Protein AF-A0A482RDW0-F1 (afdb_monomer_lite)

Radius of gyration: 33.36 Å; chains: 1; bounding box: 99×39×105 Å

Secondary structure (DSSP, 8-state):
--------------PPPPPPPPPPPPP--------------------TTGGGGTTSPPP-PPTTEEEEEETTEEEEEEHHHHHHT--GGGTTS-HHHHHHHEEEEETTS-------------------------S-PPPPPEEPPPTTSTTTTTEEEEE-SS-------SSPPPPP--SPPSS--HHHHHHHHHHHHHHHHHH--

Sequence (205 aa):
MDDLGGAGWEGGVEEPPPPPPPPPAPAQEDARIAEGAHAGDDLEDIGADERARAGQQRPAAPRGARLYTVNGQRVAVTMHQSYQHRGDELRHLSLYMYIRLITCVPANAEPETA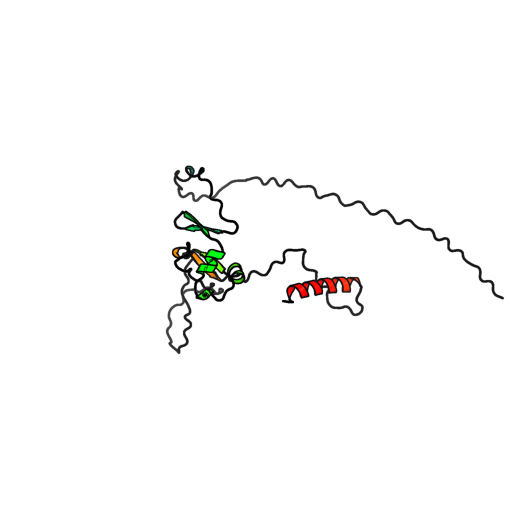DAAEGGGEEGTGAGAAAGAGAGRPRSRRYEFDEPHPLCETHVQRLRSKFPTLIMAGPRPPAYPGPRPARPTASWYRRAEAFAAFILVLFKP

Structure (mmCIF, N/CA/C/O backbone):
data_AF-A0A482RDW0-F1
#
_entry.id   AF-A0A482RDW0-F1
#
loop_
_atom_site.group_PDB
_atom_site.id
_atom_site.type_symbol
_atom_site.label_atom_id
_atom_site.label_alt_id
_atom_site.label_comp_id
_atom_site.label_asym_id
_atom_site.label_entity_id
_atom_site.label_seq_id
_atom_site.pdbx_PDB_ins_code
_atom_site.Cartn_x
_atom_site.Cartn_y
_atom_site.Cartn_z
_atom_site.occupancy
_atom_site.B_iso_or_equiv
_atom_site.auth_seq_id
_atom_site.auth_comp_id
_atom_site.auth_asym_id
_atom_site.auth_atom_id
_atom_site.pdbx_PDB_model_num
ATOM 1 N N . MET A 1 1 ? 58.595 0.477 -68.980 1.00 46.44 1 MET A N 1
ATOM 2 C CA . MET A 1 1 ? 59.456 -0.409 -68.162 1.00 46.44 1 MET A CA 1
ATOM 3 C C . MET A 1 1 ? 59.737 0.442 -66.948 1.00 46.44 1 MET A C 1
ATOM 5 O O . MET A 1 1 ? 60.690 1.203 -66.950 1.00 46.44 1 MET A O 1
ATOM 9 N N . ASP A 1 2 ? 58.759 0.478 -66.047 1.00 50.56 2 ASP A N 1
ATOM 10 C CA . ASP A 1 2 ? 58.612 1.553 -65.071 1.00 50.56 2 ASP A CA 1
ATOM 11 C C . ASP A 1 2 ? 58.760 0.967 -63.676 1.00 50.56 2 ASP A C 1
ATOM 13 O O . ASP A 1 2 ? 58.067 0.025 -63.287 1.00 50.56 2 ASP A O 1
ATOM 17 N N . ASP A 1 3 ? 59.766 1.511 -63.009 1.00 58.41 3 ASP A N 1
ATOM 18 C CA . ASP A 1 3 ? 60.329 1.147 -61.724 1.00 58.41 3 ASP A CA 1
ATOM 19 C C . ASP A 1 3 ? 59.357 1.560 -60.604 1.00 58.41 3 ASP A C 1
ATOM 21 O O . ASP A 1 3 ? 59.090 2.746 -60.401 1.00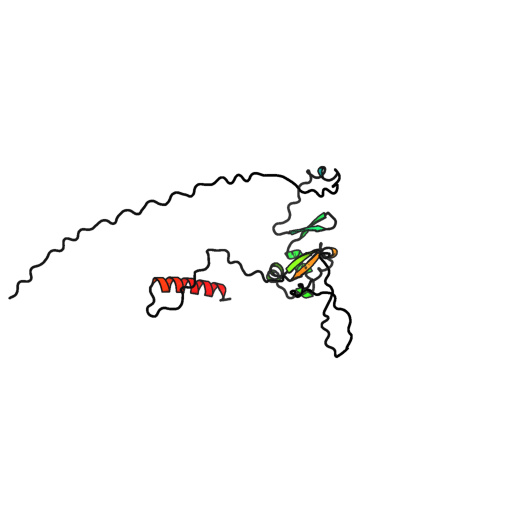 58.41 3 ASP A O 1
ATOM 25 N N . LEU A 1 4 ? 58.774 0.583 -59.903 1.00 55.97 4 LEU A N 1
ATOM 26 C CA . LEU A 1 4 ? 57.929 0.819 -58.730 1.00 55.97 4 LEU A CA 1
ATOM 27 C C . LEU A 1 4 ? 58.757 0.573 -57.468 1.00 55.97 4 LEU A C 1
ATOM 29 O O . LEU A 1 4 ? 58.807 -0.536 -56.936 1.00 55.97 4 LEU A O 1
ATOM 33 N N . GLY A 1 5 ? 59.396 1.644 -56.997 1.00 52.09 5 GLY A N 1
ATOM 34 C CA . GLY A 1 5 ? 60.101 1.692 -55.722 1.00 52.09 5 GLY A CA 1
ATOM 35 C C . GLY A 1 5 ? 59.167 1.403 -54.545 1.00 52.09 5 GLY A C 1
ATOM 36 O O . GLY A 1 5 ? 58.193 2.118 -54.305 1.00 52.09 5 GLY A O 1
ATOM 37 N N . GLY A 1 6 ? 59.479 0.340 -53.804 1.00 52.78 6 GLY A N 1
ATOM 38 C CA . GLY A 1 6 ? 58.802 -0.033 -52.569 1.00 52.78 6 GLY A CA 1
ATOM 39 C C . GLY A 1 6 ? 59.198 0.884 -51.414 1.00 52.78 6 GLY A C 1
ATOM 40 O O . GLY A 1 6 ? 60.356 0.915 -51.005 1.00 52.78 6 GLY A O 1
ATOM 41 N N . ALA A 1 7 ? 58.222 1.603 -50.861 1.00 58.25 7 ALA A N 1
ATOM 42 C CA . ALA A 1 7 ? 58.359 2.291 -49.585 1.00 58.25 7 ALA A CA 1
ATOM 43 C C . ALA A 1 7 ? 58.019 1.312 -48.450 1.00 58.25 7 ALA A C 1
ATOM 45 O O . ALA A 1 7 ? 56.864 0.915 -48.281 1.00 58.25 7 ALA A O 1
ATOM 46 N N . GLY A 1 8 ? 59.042 0.908 -47.696 1.00 54.22 8 GLY A N 1
ATOM 47 C CA . GLY A 1 8 ? 58.894 0.131 -46.470 1.00 54.22 8 GLY A CA 1
ATOM 48 C C . GLY A 1 8 ? 58.151 0.938 -45.407 1.00 54.22 8 GLY A C 1
ATOM 49 O O . GLY A 1 8 ? 58.589 2.015 -45.014 1.00 54.22 8 GLY A O 1
ATOM 50 N N . TRP A 1 9 ? 57.012 0.415 -44.961 1.00 63.00 9 TRP A N 1
ATOM 51 C CA . TRP A 1 9 ? 56.291 0.898 -43.789 1.00 63.00 9 TRP A CA 1
ATOM 52 C C . TRP A 1 9 ? 56.852 0.194 -42.549 1.00 63.00 9 TRP A C 1
ATOM 54 O O . TRP A 1 9 ? 56.557 -0.977 -42.312 1.00 63.00 9 TRP A O 1
ATOM 64 N N . GLU A 1 10 ? 57.664 0.895 -41.758 1.00 57.69 10 GLU A N 1
ATOM 65 C CA . GLU A 1 10 ? 58.041 0.450 -40.415 1.00 57.69 10 GLU A CA 1
ATOM 66 C C . GLU A 1 10 ? 56.894 0.773 -39.449 1.00 57.69 10 GLU A C 1
ATOM 68 O O . GLU A 1 10 ? 56.671 1.918 -39.057 1.00 57.69 10 GLU A O 1
ATOM 73 N N . GLY A 1 11 ? 56.108 -0.251 -39.113 1.00 53.09 11 GLY A N 1
ATOM 74 C CA . GLY A 1 11 ? 55.030 -0.164 -38.135 1.00 53.09 11 GLY A CA 1
ATOM 75 C C . GLY A 1 11 ? 55.581 -0.062 -36.716 1.00 53.09 11 GLY A C 1
ATOM 76 O O . GLY A 1 11 ? 55.823 -1.079 -36.069 1.00 53.09 11 GLY A O 1
ATOM 77 N N . GLY A 1 12 ? 55.752 1.166 -36.226 1.00 61.16 12 GLY A N 1
ATOM 78 C CA . GLY A 1 12 ? 55.921 1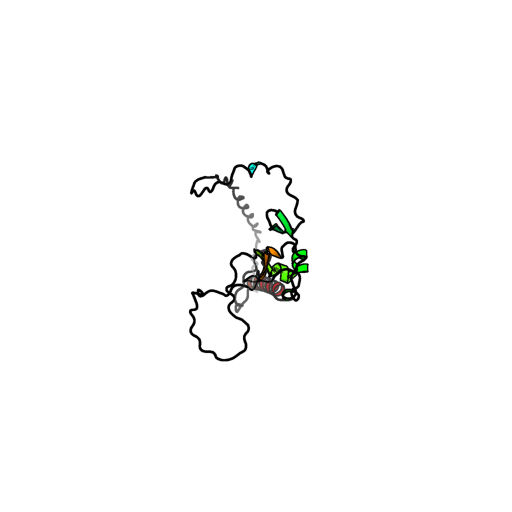.437 -34.802 1.00 61.16 12 GLY A CA 1
ATOM 79 C C . GLY A 1 12 ? 54.635 1.085 -34.056 1.00 61.16 12 GLY A C 1
ATOM 80 O O . GLY A 1 12 ? 53.610 1.741 -34.227 1.00 61.16 12 GLY A O 1
ATOM 81 N N . VAL A 1 13 ? 54.675 0.021 -33.255 1.00 62.78 13 VAL A N 1
ATOM 82 C CA . VAL A 1 13 ? 53.591 -0.342 -32.337 1.00 62.78 13 VAL A CA 1
ATOM 83 C C . VAL A 1 13 ? 53.670 0.619 -31.154 1.00 62.78 13 VAL A C 1
ATOM 85 O O . VAL A 1 13 ? 54.419 0.394 -30.208 1.00 62.78 13 VAL A O 1
ATOM 88 N N . GLU A 1 14 ? 52.957 1.737 -31.252 1.00 67.00 14 GLU A N 1
ATOM 89 C CA . GLU A 1 14 ? 52.828 2.701 -30.161 1.00 67.00 14 GLU A CA 1
ATOM 90 C C . GLU A 1 14 ? 51.953 2.072 -29.066 1.00 67.00 14 GLU A C 1
ATOM 92 O O . GLU A 1 14 ? 50.757 1.828 -29.254 1.00 67.00 14 GLU A O 1
ATOM 97 N N . GLU A 1 15 ? 52.583 1.705 -27.950 1.00 77.44 15 GLU A N 1
ATOM 98 C CA . GLU A 1 15 ? 51.917 1.086 -26.807 1.00 77.44 15 GLU A CA 1
ATOM 99 C C . GLU A 1 15 ? 50.915 2.085 -26.197 1.00 77.44 15 GLU A C 1
ATOM 101 O O . GLU A 1 15 ? 51.282 3.232 -25.918 1.00 77.44 15 GLU A O 1
ATOM 106 N N . PRO A 1 16 ? 49.637 1.702 -26.016 1.00 79.19 16 PRO A N 1
ATOM 107 C CA . PRO A 1 16 ? 48.616 2.627 -25.549 1.00 79.19 16 PRO A CA 1
ATOM 108 C C . PRO A 1 16 ? 48.915 3.098 -24.117 1.00 79.19 16 PRO A C 1
ATOM 110 O O . PRO A 1 16 ? 49.341 2.298 -23.280 1.00 79.19 16 PRO A O 1
ATOM 113 N N . PRO A 1 17 ? 48.657 4.381 -23.800 1.00 83.50 17 PRO A N 1
ATOM 114 C CA . PRO A 1 17 ? 48.951 4.928 -22.485 1.00 83.50 17 PRO A CA 1
ATOM 115 C C . PRO A 1 17 ? 48.143 4.207 -21.393 1.00 83.50 17 PRO A C 1
ATOM 117 O O . PRO A 1 17 ? 46.987 3.829 -21.622 1.00 83.50 17 PRO A O 1
ATOM 120 N N . PRO A 1 18 ? 48.720 4.035 -20.189 1.00 86.62 18 PRO A N 1
ATOM 121 C CA . PRO A 1 18 ? 48.038 3.377 -19.086 1.00 86.62 18 PRO A CA 1
ATOM 122 C C . PRO A 1 18 ? 46.771 4.151 -18.682 1.00 86.62 18 PRO A C 1
ATOM 124 O O . PRO A 1 18 ? 46.737 5.384 -18.771 1.00 86.62 18 PRO A O 1
ATOM 127 N N . PRO A 1 19 ? 45.718 3.450 -18.226 1.00 85.81 19 PRO A N 1
ATOM 128 C CA . PRO A 1 19 ? 44.481 4.094 -17.812 1.00 85.81 19 PRO A CA 1
ATOM 129 C C . PRO A 1 19 ? 44.716 5.016 -16.602 1.00 85.81 19 PRO A C 1
ATOM 131 O O . PRO A 1 19 ? 45.549 4.711 -15.744 1.00 85.81 19 PRO A O 1
ATOM 134 N N . PRO A 1 20 ? 43.971 6.132 -16.499 1.00 87.00 20 PRO A N 1
ATOM 135 C CA . PRO A 1 20 ? 44.078 7.033 -15.361 1.00 87.00 20 PRO A CA 1
ATOM 136 C C . PRO A 1 20 ? 43.660 6.328 -14.058 1.00 87.00 20 PRO A C 1
ATOM 138 O O . PRO A 1 20 ? 42.782 5.458 -14.082 1.00 87.00 20 PRO A O 1
ATOM 141 N N . PRO A 1 21 ? 44.256 6.703 -12.912 1.00 88.19 21 PRO A N 1
ATOM 142 C CA . PRO A 1 21 ? 43.896 6.129 -11.623 1.00 88.19 21 PRO A CA 1
ATOM 143 C C . PRO A 1 21 ? 42.431 6.437 -11.269 1.00 88.19 21 PRO A C 1
ATOM 145 O O . PRO A 1 21 ? 41.904 7.485 -11.660 1.00 88.19 21 PRO A O 1
ATOM 148 N N . PRO A 1 22 ? 41.757 5.543 -10.523 1.00 84.81 22 PRO A N 1
ATOM 149 C CA . PRO A 1 22 ? 40.388 5.773 -10.085 1.00 84.81 22 PRO A CA 1
ATOM 150 C C . PRO A 1 22 ? 40.305 7.010 -9.173 1.00 84.81 22 PRO A C 1
ATOM 152 O O . PRO A 1 22 ? 41.244 7.286 -8.420 1.00 84.81 22 PRO A O 1
ATOM 155 N N . PRO A 1 23 ? 39.187 7.757 -9.214 1.00 84.75 23 PRO A N 1
ATOM 156 C CA . PRO A 1 23 ? 38.989 8.906 -8.343 1.00 84.75 23 PRO A CA 1
ATOM 157 C C . PRO A 1 23 ? 38.977 8.479 -6.863 1.00 84.75 23 PRO A C 1
ATOM 159 O O . PRO A 1 23 ? 38.525 7.372 -6.549 1.00 84.75 23 PRO A O 1
ATOM 162 N N . PRO A 1 24 ? 39.449 9.343 -5.946 1.00 83.19 24 PRO A N 1
ATOM 163 C CA . PRO A 1 24 ? 39.437 9.055 -4.518 1.00 83.19 24 PRO A CA 1
ATOM 164 C C . PRO A 1 24 ? 38.003 8.833 -4.025 1.00 83.19 24 PRO A C 1
ATOM 166 O O . PRO A 1 24 ? 37.070 9.521 -4.448 1.00 83.19 24 PRO A O 1
ATOM 169 N N . ALA A 1 25 ? 37.833 7.859 -3.128 1.00 71.25 25 ALA A N 1
ATOM 170 C CA . ALA A 1 25 ? 36.552 7.586 -2.492 1.00 71.25 25 ALA A CA 1
ATOM 171 C C . ALA A 1 25 ? 36.035 8.849 -1.771 1.00 71.25 25 ALA A C 1
ATOM 173 O O . ALA A 1 25 ? 36.837 9.563 -1.162 1.00 71.25 25 ALA A O 1
ATOM 174 N N . PRO A 1 26 ? 34.722 9.142 -1.827 1.00 65.00 26 PRO A N 1
ATOM 175 C CA . PRO A 1 26 ? 34.162 10.287 -1.124 1.00 65.00 26 PRO A CA 1
ATOM 176 C C . PRO A 1 26 ? 34.427 10.145 0.377 1.00 65.00 26 PRO A C 1
ATOM 178 O O . PRO A 1 26 ? 34.165 9.092 0.965 1.00 65.00 26 PRO A O 1
ATOM 181 N N . ALA A 1 27 ? 34.975 11.204 0.976 1.00 61.78 27 ALA A N 1
ATOM 182 C CA . ALA A 1 27 ? 35.191 11.290 2.411 1.00 61.78 27 ALA A CA 1
ATOM 183 C C . ALA A 1 27 ? 33.861 11.045 3.135 1.00 61.78 27 ALA A C 1
ATOM 185 O O . ALA A 1 27 ? 32.845 11.660 2.810 1.00 61.78 27 ALA A O 1
ATOM 186 N N . GLN A 1 28 ? 33.865 10.116 4.090 1.00 48.50 28 GLN A N 1
ATOM 187 C CA . GLN A 1 28 ? 32.725 9.903 4.971 1.00 48.50 28 GLN A CA 1
ATOM 188 C C . GLN A 1 28 ? 32.604 11.122 5.889 1.00 48.50 28 GLN A C 1
ATOM 190 O O . GLN A 1 28 ? 33.377 11.276 6.831 1.00 48.50 28 GLN A O 1
ATOM 195 N N . GLU A 1 29 ? 31.664 12.015 5.583 1.00 45.00 29 GLU A N 1
ATOM 196 C CA . GLU A 1 29 ? 31.212 13.031 6.528 1.00 45.00 29 GLU A CA 1
ATOM 197 C C . GLU A 1 29 ? 30.411 12.342 7.636 1.00 45.00 29 GLU A C 1
ATOM 199 O O . GLU A 1 29 ? 29.290 11.870 7.431 1.00 45.00 29 GLU A O 1
ATOM 204 N N . ASP A 1 30 ? 31.017 12.284 8.822 1.00 51.28 30 ASP A N 1
ATOM 205 C CA . ASP A 1 30 ? 30.350 11.992 10.086 1.00 51.28 30 ASP A CA 1
ATOM 206 C C . ASP A 1 30 ? 29.265 13.049 10.342 1.00 51.28 30 ASP A C 1
ATOM 208 O O . ASP A 1 30 ? 29.514 14.128 10.888 1.00 51.28 30 ASP A O 1
ATOM 212 N N . ALA A 1 31 ? 28.030 12.732 9.959 1.00 43.91 31 ALA A N 1
ATOM 213 C CA . ALA A 1 31 ? 26.853 13.506 10.321 1.00 43.91 31 ALA A CA 1
ATOM 214 C C . ALA A 1 31 ? 26.550 13.330 11.820 1.00 43.91 31 ALA A C 1
ATOM 216 O O . ALA A 1 31 ? 25.703 12.534 12.226 1.00 43.91 31 ALA A O 1
ATOM 217 N N . ARG A 1 32 ? 27.238 14.108 12.661 1.00 48.41 32 ARG A N 1
ATOM 218 C CA . ARG A 1 32 ? 26.788 14.412 14.024 1.00 48.41 32 ARG A CA 1
ATOM 219 C C . ARG A 1 32 ? 25.642 15.415 13.933 1.00 48.41 32 ARG A C 1
ATOM 221 O O . ARG A 1 32 ? 25.875 16.615 13.816 1.00 48.41 32 ARG A O 1
ATOM 228 N N . ILE A 1 33 ? 24.404 14.931 13.988 1.00 42.81 33 ILE A N 1
ATOM 229 C CA . ILE A 1 33 ? 23.248 15.802 14.213 1.00 42.81 33 ILE A CA 1
ATOM 230 C C . ILE A 1 33 ? 23.186 16.097 15.711 1.00 42.81 33 ILE A C 1
ATOM 232 O O . ILE A 1 33 ? 22.939 15.213 16.528 1.00 42.81 33 ILE A O 1
ATOM 236 N N . ALA A 1 34 ? 23.475 17.351 16.043 1.00 39.62 34 ALA A N 1
ATOM 237 C CA . ALA A 1 34 ? 23.259 17.937 17.350 1.00 39.62 34 ALA A CA 1
ATOM 238 C C . ALA A 1 34 ? 21.751 18.054 17.624 1.00 39.62 34 ALA A C 1
ATOM 240 O O . ALA A 1 34 ? 21.021 18.676 16.851 1.00 39.62 34 ALA A O 1
ATOM 241 N N . GLU A 1 35 ? 21.298 17.478 18.735 1.00 41.66 35 GLU A N 1
ATOM 242 C CA . GLU A 1 35 ? 20.010 17.811 19.335 1.00 41.66 35 GLU A CA 1
ATOM 243 C C . GLU A 1 35 ? 20.109 19.209 19.962 1.00 41.66 35 GLU A C 1
ATOM 245 O O . GLU A 1 35 ? 20.854 19.432 20.916 1.00 41.66 35 GLU A O 1
ATOM 250 N N . GLY A 1 36 ? 19.377 20.161 19.382 1.00 35.88 36 GLY A N 1
ATOM 251 C CA . GLY A 1 36 ? 19.164 21.503 19.911 1.00 35.88 36 GLY A CA 1
ATOM 252 C C . GLY A 1 36 ? 17.689 21.697 20.248 1.00 35.88 36 GLY A C 1
ATOM 253 O O . GLY A 1 36 ? 16.826 21.560 19.386 1.00 35.88 36 GLY A O 1
ATOM 254 N N . ALA A 1 37 ? 17.439 21.973 21.525 1.00 40.75 37 ALA A N 1
ATOM 255 C CA . ALA A 1 37 ? 16.146 22.179 22.162 1.00 40.75 37 ALA A CA 1
ATOM 256 C C . ALA A 1 37 ? 15.557 23.593 21.957 1.00 40.75 37 ALA A C 1
ATOM 258 O O . ALA A 1 37 ? 16.229 24.488 21.448 1.00 40.75 37 ALA A O 1
ATOM 259 N N . HIS A 1 38 ? 14.344 23.757 22.514 1.00 41.75 38 HIS A N 1
ATOM 260 C CA . HIS A 1 38 ? 13.523 24.963 22.745 1.00 41.75 38 HIS A CA 1
ATOM 261 C C . HIS A 1 38 ? 12.610 25.431 21.600 1.00 41.75 38 HIS A C 1
ATOM 263 O O . HIS A 1 38 ? 13.008 25.436 20.446 1.00 41.75 38 HIS A O 1
ATOM 269 N N . ALA A 1 39 ? 11.394 25.932 21.838 1.00 40.25 39 ALA A N 1
ATOM 270 C CA . ALA A 1 39 ? 10.472 25.967 22.985 1.00 40.25 39 ALA A CA 1
ATOM 271 C C . ALA A 1 39 ? 9.157 26.604 22.477 1.00 40.25 39 ALA A C 1
ATOM 273 O O . ALA A 1 39 ? 9.192 27.401 21.541 1.00 40.25 39 ALA A O 1
ATOM 274 N N . GLY A 1 40 ? 8.031 26.267 23.100 1.00 36.62 40 GLY A N 1
ATOM 275 C CA . GLY A 1 40 ? 6.676 26.721 22.763 1.00 36.62 40 GLY A CA 1
ATOM 276 C C . GLY A 1 40 ? 5.721 25.568 23.062 1.00 36.62 40 GLY A C 1
ATOM 277 O O . GLY A 1 40 ? 5.416 24.791 22.167 1.00 36.62 40 GLY A O 1
ATOM 278 N N . ASP A 1 41 ? 5.585 25.157 24.321 1.00 44.88 41 ASP A N 1
ATOM 279 C CA . ASP A 1 41 ? 4.784 25.824 25.363 1.00 44.88 41 ASP A CA 1
ATOM 280 C C . ASP A 1 41 ? 3.291 25.761 25.011 1.00 44.88 41 ASP A C 1
ATOM 282 O O . ASP A 1 41 ? 2.759 26.657 24.375 1.00 44.88 41 ASP A O 1
ATOM 286 N N . ASP A 1 42 ? 2.701 24.608 25.343 1.00 44.00 42 ASP A N 1
ATOM 287 C CA . ASP A 1 42 ? 1.293 24.395 25.706 1.00 44.00 42 ASP A CA 1
ATOM 288 C C . ASP A 1 42 ? 1.247 23.040 26.435 1.00 44.00 42 ASP A C 1
ATOM 290 O O . ASP A 1 42 ? 0.916 21.979 25.899 1.00 44.00 42 ASP A O 1
ATOM 294 N N . LEU A 1 43 ? 1.766 23.080 27.665 1.00 40.06 43 LEU A N 1
ATOM 295 C CA . LEU A 1 43 ? 1.876 21.964 28.594 1.00 40.06 43 LEU A CA 1
ATOM 296 C C . LEU A 1 43 ? 0.551 21.830 29.360 1.00 40.06 43 LEU A C 1
ATOM 298 O O . LEU A 1 43 ? 0.419 22.336 30.472 1.00 40.06 43 LEU A O 1
ATOM 302 N N . GLU A 1 44 ? -0.433 21.145 28.778 1.00 48.81 44 GLU A N 1
ATOM 303 C CA . GLU A 1 44 ? -1.481 20.543 29.603 1.00 48.81 44 GLU A CA 1
ATOM 304 C C . GLU A 1 44 ? -0.897 19.317 30.322 1.00 48.81 44 GLU A C 1
ATOM 306 O O . GLU A 1 44 ? -0.329 18.404 29.721 1.00 48.81 44 GLU A O 1
ATOM 311 N N . ASP A 1 45 ? -0.995 19.385 31.645 1.00 48.56 45 ASP A N 1
ATOM 312 C CA . ASP A 1 45 ? -0.578 18.455 32.689 1.00 48.56 45 ASP A CA 1
ATOM 313 C C . ASP A 1 45 ? -0.922 16.982 32.383 1.00 48.56 45 ASP A C 1
ATOM 315 O O . ASP A 1 45 ? -1.986 16.470 32.734 1.00 48.56 45 ASP A O 1
ATOM 319 N N . ILE A 1 46 ? 0.003 16.266 31.733 1.00 44.28 46 ILE A N 1
ATOM 320 C CA . ILE A 1 46 ? -0.009 14.799 31.717 1.00 44.28 46 ILE A CA 1
ATOM 321 C C . ILE A 1 46 ? 0.569 14.350 33.058 1.00 44.28 46 ILE A C 1
ATOM 323 O O . ILE A 1 46 ? 1.787 14.252 33.238 1.00 44.28 46 ILE A O 1
ATOM 327 N N . GLY A 1 47 ? -0.344 14.113 33.999 1.00 35.97 47 GLY A N 1
ATOM 328 C CA . GLY A 1 47 ? -0.061 13.652 35.348 1.00 35.97 47 GLY A CA 1
ATOM 329 C C . GLY A 1 47 ? 0.939 12.493 35.399 1.00 35.97 47 GLY A C 1
ATOM 330 O O . GLY A 1 47 ? 1.038 11.659 34.498 1.00 35.97 47 GLY A O 1
ATOM 331 N N . ALA A 1 48 ? 1.675 12.448 36.508 1.00 43.22 48 ALA A N 1
ATOM 332 C CA . ALA A 1 48 ? 2.822 11.594 36.821 1.00 43.22 48 ALA A CA 1
ATOM 333 C C . ALA A 1 48 ? 2.620 10.056 36.735 1.00 43.22 48 ALA A C 1
ATOM 335 O O . ALA A 1 48 ? 3.486 9.305 37.183 1.00 43.22 48 ALA A O 1
ATOM 336 N N . ASP A 1 49 ? 1.532 9.570 36.140 1.00 48.81 49 ASP A N 1
ATOM 337 C CA . ASP A 1 49 ? 1.118 8.164 36.145 1.00 48.81 49 ASP A CA 1
ATOM 338 C C . ASP A 1 49 ? 1.631 7.347 34.933 1.00 48.81 49 ASP A C 1
ATOM 340 O O . ASP A 1 49 ? 1.637 6.115 34.957 1.00 48.81 49 ASP A O 1
ATOM 344 N N . GLU A 1 50 ? 2.147 7.983 33.869 1.00 45.81 50 GLU A N 1
ATOM 345 C CA . GLU A 1 50 ? 2.636 7.249 32.680 1.00 45.81 50 GLU A CA 1
ATOM 346 C C . GLU A 1 50 ? 4.067 6.690 32.798 1.00 45.81 50 GLU A C 1
ATOM 348 O O . GLU A 1 50 ? 4.441 5.773 32.059 1.00 45.81 50 GLU A O 1
ATOM 353 N N . ARG A 1 51 ? 4.884 7.157 33.755 1.00 43.81 51 ARG A N 1
ATOM 354 C CA . ARG A 1 51 ? 6.271 6.664 33.917 1.00 43.81 51 ARG A CA 1
ATOM 355 C C . ARG A 1 51 ? 6.373 5.277 34.565 1.00 43.81 51 ARG A C 1
ATOM 357 O O . ARG A 1 51 ? 7.447 4.682 34.539 1.00 43.81 51 ARG A O 1
ATOM 364 N N . ALA A 1 52 ? 5.271 4.712 35.063 1.00 47.03 52 ALA A N 1
ATOM 365 C CA . ALA A 1 52 ? 5.249 3.380 35.672 1.00 47.03 52 ALA A CA 1
ATOM 366 C C . ALA A 1 52 ? 5.175 2.207 34.663 1.00 47.03 52 ALA A C 1
ATOM 368 O O . ALA A 1 52 ? 5.319 1.052 35.058 1.00 47.03 52 ALA A O 1
ATOM 369 N N . ARG A 1 53 ? 4.986 2.451 33.353 1.00 51.47 53 ARG A N 1
ATOM 370 C CA . ARG A 1 53 ? 4.782 1.381 32.343 1.00 51.47 53 ARG A CA 1
ATOM 371 C C . ARG A 1 53 ? 6.003 1.028 31.481 1.00 51.47 53 ARG A C 1
ATOM 373 O O . ARG A 1 53 ? 5.876 0.287 30.507 1.00 51.47 53 ARG A O 1
ATOM 380 N N . ALA A 1 54 ? 7.200 1.485 31.848 1.00 44.22 54 ALA A N 1
ATOM 381 C CA . ALA A 1 54 ? 8.434 1.239 31.088 1.00 44.22 54 ALA A CA 1
ATOM 382 C C . ALA A 1 54 ? 8.979 -0.213 31.160 1.00 44.22 54 ALA A C 1
ATOM 384 O O . ALA A 1 54 ? 10.002 -0.508 30.548 1.00 44.22 54 ALA A O 1
ATOM 385 N N . GLY A 1 55 ? 8.307 -1.130 31.871 1.00 48.34 55 GLY A N 1
ATOM 386 C CA . GLY A 1 55 ? 8.724 -2.534 32.027 1.00 48.34 55 GLY A CA 1
ATOM 387 C C . GLY A 1 55 ? 7.935 -3.573 31.216 1.00 48.34 55 GLY A C 1
ATOM 388 O O . GLY A 1 55 ? 8.280 -4.753 31.254 1.00 48.34 55 GLY A O 1
ATOM 389 N N . GLN A 1 56 ? 6.878 -3.191 30.489 1.00 54.78 56 GLN A N 1
ATOM 390 C CA . GLN A 1 56 ? 6.052 -4.169 29.771 1.00 54.78 56 GLN A CA 1
ATOM 391 C C . GLN A 1 56 ? 6.696 -4.522 28.420 1.00 54.78 56 GLN A C 1
ATOM 393 O O . GLN A 1 56 ? 6.707 -3.708 27.493 1.00 54.78 56 GLN A O 1
ATOM 398 N N . GLN A 1 57 ? 7.229 -5.743 28.301 1.00 53.44 57 GLN A N 1
ATOM 399 C CA . GLN A 1 57 ? 7.721 -6.305 27.041 1.00 53.44 57 GLN A CA 1
ATOM 400 C C . GLN A 1 57 ? 6.702 -6.061 25.923 1.00 53.44 57 GLN A C 1
ATOM 402 O O . GLN A 1 57 ? 5.558 -6.512 25.980 1.00 53.44 57 GLN A O 1
ATOM 407 N N . ARG A 1 58 ? 7.121 -5.299 24.910 1.00 57.75 58 ARG A N 1
ATOM 408 C CA . ARG A 1 58 ? 6.294 -4.954 23.756 1.00 57.75 58 ARG A CA 1
ATOM 409 C C . ARG A 1 58 ? 5.975 -6.264 23.022 1.00 57.75 58 ARG A C 1
ATOM 411 O O . ARG A 1 58 ? 6.919 -6.904 22.556 1.00 57.75 58 ARG A O 1
ATOM 418 N N . PRO A 1 59 ? 4.704 -6.690 22.914 1.00 60.50 59 PRO A N 1
ATOM 419 C CA . PRO A 1 59 ? 4.388 -7.917 22.202 1.00 60.50 59 PRO A CA 1
ATOM 420 C C . PRO A 1 59 ? 4.863 -7.772 20.756 1.00 60.50 59 PRO A C 1
ATOM 422 O O . PRO A 1 59 ? 4.547 -6.786 20.080 1.00 60.50 59 PRO A O 1
ATOM 425 N N . ALA A 1 60 ? 5.684 -8.722 20.308 1.00 71.12 60 ALA A N 1
ATOM 426 C CA . ALA A 1 60 ? 6.182 -8.743 18.946 1.00 71.12 60 ALA A CA 1
ATOM 427 C C . ALA A 1 60 ? 4.988 -8.944 18.009 1.00 71.12 60 ALA A C 1
ATOM 429 O O . ALA A 1 60 ? 4.371 -10.008 17.987 1.00 71.12 60 ALA A O 1
ATOM 430 N N . ALA A 1 61 ? 4.632 -7.899 17.264 1.00 74.81 61 ALA A N 1
ATOM 431 C CA . ALA A 1 61 ? 3.582 -8.005 16.268 1.00 74.81 61 ALA A CA 1
ATOM 432 C C . ALA A 1 61 ? 3.999 -9.042 15.209 1.00 74.81 61 ALA A C 1
ATOM 434 O O . ALA A 1 61 ? 5.167 -9.050 14.797 1.00 74.81 61 ALA A O 1
ATOM 435 N N . PRO A 1 62 ? 3.078 -9.903 14.743 1.00 81.62 62 PRO A N 1
ATOM 436 C CA . PRO A 1 62 ? 3.377 -10.809 13.647 1.00 81.62 62 PRO A CA 1
ATOM 437 C C . PRO A 1 62 ? 3.861 -10.017 12.426 1.00 81.62 62 PRO A C 1
ATOM 439 O O . PRO A 1 62 ? 3.419 -8.891 12.174 1.00 81.62 62 PRO A O 1
ATOM 442 N N . ARG A 1 63 ? 4.804 -10.588 11.665 1.00 82.62 63 ARG A N 1
ATOM 443 C CA . ARG A 1 63 ? 5.381 -9.917 10.490 1.00 82.62 63 ARG A CA 1
ATOM 444 C C . ARG A 1 63 ? 4.269 -9.490 9.529 1.00 82.62 63 ARG A C 1
ATOM 446 O O . ARG A 1 63 ? 3.444 -10.302 9.127 1.00 82.62 63 ARG A O 1
ATOM 453 N N . GLY A 1 64 ? 4.271 -8.211 9.154 1.00 82.88 64 GLY A N 1
ATOM 454 C CA . GLY A 1 64 ? 3.277 -7.639 8.240 1.00 82.88 64 GLY A CA 1
ATOM 455 C C . GLY A 1 64 ? 1.964 -7.195 8.896 1.00 82.88 64 GLY A C 1
ATOM 456 O O . GLY A 1 64 ? 1.092 -6.693 8.188 1.00 82.88 64 GLY A O 1
ATOM 457 N N . ALA A 1 65 ? 1.814 -7.332 10.218 1.00 91.12 65 ALA A N 1
ATOM 458 C CA . ALA A 1 65 ? 0.690 -6.752 10.944 1.00 91.12 65 ALA A CA 1
ATOM 459 C C . ALA A 1 65 ? 0.896 -5.255 11.201 1.00 91.12 65 ALA A C 1
ATOM 461 O O . ALA A 1 65 ? 2.005 -4.792 11.480 1.00 91.12 65 ALA A O 1
ATOM 462 N N . ARG A 1 66 ? -0.201 -4.501 11.132 1.00 92.31 66 ARG A N 1
ATOM 463 C CA . ARG A 1 66 ? -0.258 -3.104 11.562 1.00 92.31 66 ARG A CA 1
ATOM 464 C C . ARG A 1 66 ? -0.809 -3.050 12.980 1.00 92.31 66 ARG A C 1
ATOM 466 O O . ARG A 1 66 ? -1.728 -3.790 13.320 1.00 92.31 66 ARG A O 1
ATOM 473 N N . LEU A 1 67 ? -0.217 -2.193 13.802 1.00 93.81 67 LEU A N 1
ATOM 474 C CA . LEU A 1 67 ? -0.668 -1.957 15.168 1.00 93.81 67 LEU A CA 1
ATOM 475 C C . LEU A 1 67 ? -1.653 -0.793 15.174 1.00 93.81 67 LEU A C 1
ATOM 477 O O . LEU A 1 67 ? -1.334 0.287 14.681 1.00 93.81 67 LEU A O 1
ATOM 481 N N . TYR A 1 68 ? -2.818 -1.029 15.759 1.00 92.62 68 TYR A N 1
ATOM 482 C CA . TYR A 1 68 ? -3.865 -0.042 15.973 1.00 92.62 68 TYR A CA 1
ATOM 483 C C . TYR A 1 68 ? -4.076 0.150 17.469 1.00 92.62 68 TYR A C 1
ATOM 485 O O . TYR A 1 68 ? -3.878 -0.783 18.248 1.00 92.62 68 TYR A O 1
ATOM 493 N N . THR A 1 69 ? -4.480 1.351 17.869 1.00 91.19 69 THR A N 1
ATOM 494 C CA . THR A 1 69 ? -4.918 1.619 19.240 1.00 91.19 69 THR A CA 1
ATOM 495 C C . THR A 1 69 ? -6.441 1.626 19.255 1.00 91.19 69 THR A C 1
ATOM 497 O O . THR A 1 69 ? -7.056 2.463 18.600 1.00 91.19 69 THR A O 1
ATOM 500 N N . VAL A 1 70 ? -7.039 0.690 19.986 1.00 89.62 70 VAL A N 1
ATOM 501 C CA . VAL A 1 70 ? -8.488 0.522 20.154 1.00 89.62 70 VAL A CA 1
ATOM 502 C C . VAL A 1 70 ? -8.764 0.553 21.649 1.00 89.62 70 VAL A C 1
ATOM 504 O O . VAL A 1 70 ? -8.223 -0.274 22.376 1.00 89.62 70 VAL A O 1
ATOM 507 N N . ASN A 1 71 ? -9.542 1.527 22.128 1.00 88.38 71 ASN A N 1
ATOM 508 C CA . ASN A 1 71 ? -9.889 1.664 23.552 1.00 88.38 71 ASN A CA 1
ATOM 509 C C . ASN A 1 71 ? -8.661 1.632 24.493 1.00 88.38 71 ASN A C 1
ATOM 511 O O . ASN A 1 71 ? -8.667 0.989 25.539 1.00 88.38 71 ASN A O 1
ATOM 515 N N . GLY A 1 72 ? -7.558 2.272 24.082 1.00 87.44 72 GLY A N 1
ATOM 516 C CA . GLY A 1 72 ? -6.292 2.287 24.831 1.00 87.44 72 GLY A CA 1
ATOM 517 C C . GLY A 1 72 ? -5.466 0.993 24.749 1.00 87.44 72 GLY A C 1
ATOM 518 O O . GLY A 1 72 ? -4.341 0.954 25.246 1.00 87.44 72 GLY A O 1
ATOM 519 N N . GLN A 1 73 ? -5.967 -0.051 24.086 1.00 90.31 73 GLN A N 1
ATOM 520 C CA . GLN A 1 73 ? -5.262 -1.311 23.863 1.00 90.31 73 GLN A CA 1
ATOM 521 C C . GLN A 1 73 ? -4.628 -1.359 22.471 1.00 90.31 73 GLN A C 1
ATOM 523 O O . GLN A 1 73 ? -5.184 -0.870 21.488 1.00 90.31 73 GLN A O 1
ATOM 528 N N . ARG A 1 74 ? -3.440 -1.969 22.372 1.00 91.56 74 ARG A N 1
ATOM 529 C CA . ARG A 1 74 ? -2.762 -2.183 21.087 1.00 91.56 74 ARG A CA 1
ATOM 530 C C . ARG A 1 74 ? -3.229 -3.490 20.462 1.00 91.56 74 ARG A C 1
ATOM 532 O O . ARG A 1 74 ? -2.932 -4.559 20.985 1.00 91.56 74 ARG A O 1
ATOM 539 N N . VAL A 1 75 ? -3.886 -3.394 19.314 1.00 93.62 75 VAL A N 1
ATOM 540 C CA . VAL A 1 75 ? -4.383 -4.535 18.544 1.00 93.62 75 VAL A CA 1
ATOM 541 C C . VAL A 1 75 ? -3.550 -4.676 17.274 1.00 93.62 75 VAL A C 1
ATOM 543 O O . VAL A 1 75 ? -3.426 -3.736 16.487 1.00 93.62 75 VAL A O 1
ATOM 546 N N . ALA A 1 76 ? -2.944 -5.847 17.079 1.00 95.25 76 ALA A N 1
ATOM 547 C CA . ALA A 1 76 ? -2.233 -6.176 15.850 1.00 95.25 76 ALA A CA 1
ATOM 548 C C . ALA A 1 76 ? -3.215 -6.773 14.842 1.00 95.25 76 ALA A C 1
ATOM 550 O O . ALA A 1 76 ? -3.790 -7.827 15.095 1.00 95.25 76 ALA A O 1
ATOM 551 N N . VAL A 1 77 ? -3.376 -6.120 13.694 1.00 95.19 77 VAL A N 1
ATOM 552 C CA . VAL A 1 77 ? -4.272 -6.574 12.627 1.00 95.19 77 VAL A CA 1
ATOM 553 C C . VAL A 1 77 ? -3.461 -6.823 11.367 1.00 95.19 77 VAL A C 1
ATOM 555 O O . VAL A 1 77 ? -2.660 -5.988 10.932 1.00 95.19 77 VAL A O 1
ATOM 558 N N . THR A 1 78 ? -3.640 -8.003 10.782 1.00 94.88 78 THR A N 1
ATOM 559 C CA . THR A 1 78 ? -2.993 -8.363 9.516 1.00 94.88 78 THR A CA 1
ATOM 560 C C . THR A 1 78 ? -3.835 -7.897 8.333 1.00 94.88 78 THR A C 1
ATOM 562 O O . THR A 1 78 ? -5.060 -7.834 8.407 1.00 94.88 78 THR A O 1
ATOM 565 N N . MET A 1 79 ? -3.189 -7.641 7.193 1.00 93.94 79 MET A N 1
ATOM 566 C CA . MET A 1 79 ? -3.919 -7.292 5.967 1.00 93.94 79 MET A CA 1
ATOM 567 C C . MET A 1 79 ? -4.865 -8.410 5.503 1.00 93.94 79 MET A C 1
ATOM 569 O O . MET A 1 79 ? -5.898 -8.114 4.912 1.00 93.94 79 MET A O 1
ATOM 573 N N . HIS A 1 80 ? -4.537 -9.677 5.784 1.00 94.75 80 HIS A N 1
ATOM 574 C CA . HIS A 1 80 ? -5.402 -10.817 5.474 1.00 94.75 80 HIS A CA 1
ATOM 575 C C . HIS A 1 80 ? -6.694 -10.787 6.289 1.00 94.75 80 HIS A C 1
ATOM 577 O O . HIS A 1 80 ? -7.763 -10.982 5.722 1.00 94.75 80 HIS A O 1
ATOM 583 N N . GLN A 1 81 ? -6.600 -10.478 7.583 1.00 95.81 81 GLN A N 1
ATOM 584 C CA . GLN A 1 81 ? -7.764 -10.344 8.456 1.00 95.81 81 GLN A CA 1
ATOM 585 C C . GLN A 1 81 ? -8.672 -9.198 8.000 1.00 95.81 81 GLN A C 1
ATOM 587 O O . GLN A 1 81 ? -9.877 -9.383 7.870 1.00 95.81 81 GLN A O 1
ATOM 592 N N . SER A 1 82 ? -8.098 -8.040 7.664 1.00 96.94 82 SER A N 1
ATOM 593 C CA . SER A 1 82 ? -8.881 -6.931 7.108 1.00 96.94 82 SER A CA 1
ATOM 594 C C . SER A 1 82 ? -9.513 -7.273 5.759 1.00 96.94 82 SER A C 1
ATOM 596 O O . SER A 1 82 ? -10.645 -6.888 5.509 1.00 96.94 82 SER A O 1
ATOM 598 N N . TYR A 1 83 ? -8.818 -8.018 4.894 1.00 97.38 83 TYR A N 1
ATOM 599 C CA . TYR A 1 83 ? -9.383 -8.471 3.622 1.00 97.38 83 TYR A CA 1
ATOM 600 C C . TYR A 1 83 ? -10.531 -9.468 3.811 1.00 97.38 83 TYR A C 1
ATOM 602 O O . TYR A 1 83 ? -11.520 -9.414 3.081 1.00 97.38 83 TYR A O 1
ATOM 610 N N . GLN A 1 84 ? -10.405 -10.381 4.773 1.00 97.50 84 GLN A N 1
ATOM 611 C CA . GLN A 1 84 ? -11.427 -11.378 5.081 1.00 97.50 84 GLN A CA 1
ATOM 612 C C . GLN A 1 84 ? -12.741 -10.731 5.540 1.00 97.50 84 GLN A C 1
ATOM 614 O O . GLN A 1 84 ? -13.797 -11.254 5.204 1.00 97.50 84 GLN A O 1
ATOM 619 N N . HIS A 1 85 ? -12.666 -9.588 6.227 1.00 97.75 85 HIS A N 1
ATOM 620 C CA . HIS A 1 85 ? -13.809 -8.865 6.799 1.00 97.75 85 HIS A CA 1
ATOM 621 C C . HIS A 1 85 ? -14.086 -7.522 6.109 1.00 97.75 85 HIS A C 1
ATOM 623 O O . HIS A 1 85 ? -14.478 -6.544 6.746 1.00 97.75 85 HIS A O 1
ATOM 629 N N . ARG A 1 86 ? -13.799 -7.444 4.806 1.00 96.88 86 ARG A N 1
ATOM 630 C CA . ARG A 1 86 ? -13.881 -6.202 4.024 1.00 96.88 86 ARG A CA 1
ATOM 631 C C . ARG A 1 86 ? -15.308 -5.745 3.703 1.00 96.88 86 ARG A C 1
ATOM 633 O O . ARG A 1 86 ? -15.453 -4.671 3.123 1.00 96.88 86 ARG A O 1
ATOM 640 N N . GLY A 1 87 ? -16.322 -6.546 4.018 1.00 96.38 87 GLY A N 1
ATOM 641 C CA . GLY A 1 87 ? -17.703 -6.288 3.630 1.00 96.38 87 GLY A CA 1
ATOM 642 C C . GLY A 1 87 ? -18.017 -6.588 2.163 1.00 96.38 87 GLY A C 1
ATOM 643 O O . GLY A 1 87 ? -17.140 -6.737 1.301 1.00 96.38 87 GLY A O 1
ATOM 644 N N . ASP A 1 88 ? -19.315 -6.668 1.875 1.00 96.50 88 ASP A N 1
ATOM 645 C CA . ASP A 1 88 ? -19.840 -7.054 0.564 1.00 96.50 88 ASP A CA 1
ATOM 646 C C . ASP A 1 88 ? -19.507 -6.049 -0.540 1.00 96.50 88 ASP A C 1
ATOM 648 O O . ASP A 1 88 ? -19.216 -6.437 -1.675 1.00 96.50 88 ASP A O 1
ATOM 652 N N . GLU A 1 89 ? -19.473 -4.757 -0.216 1.00 96.50 89 GLU A N 1
ATOM 653 C CA . GLU A 1 89 ? -19.187 -3.703 -1.194 1.00 96.50 89 GLU A CA 1
ATOM 654 C C . GLU A 1 89 ? -17.783 -3.852 -1.802 1.00 96.50 89 GLU A C 1
ATOM 656 O O . GLU A 1 89 ? -17.568 -3.568 -2.981 1.00 96.50 89 GLU A O 1
ATOM 661 N N . LEU A 1 90 ? -16.831 -4.386 -1.030 1.00 96.69 90 LEU A N 1
ATOM 662 C CA . LEU A 1 90 ? -15.446 -4.604 -1.447 1.00 96.69 90 LEU A CA 1
ATOM 663 C C . LEU A 1 90 ? -15.171 -6.054 -1.878 1.00 96.69 90 LEU A C 1
ATOM 665 O O . LEU A 1 90 ? -14.022 -6.407 -2.172 1.00 96.69 90 LEU A O 1
ATOM 669 N N . ARG A 1 91 ? -16.198 -6.914 -1.970 1.00 96.38 91 ARG A N 1
ATOM 670 C CA . ARG A 1 91 ? -16.028 -8.347 -2.281 1.00 96.38 91 ARG A CA 1
ATOM 671 C C . ARG A 1 91 ? -15.354 -8.607 -3.626 1.00 96.38 91 ARG A C 1
ATOM 673 O O . ARG A 1 91 ? -14.626 -9.587 -3.756 1.00 96.38 91 ARG A O 1
ATOM 680 N N . HIS A 1 92 ? -15.564 -7.703 -4.582 1.00 95.69 92 HIS A N 1
ATOM 681 C CA . HIS A 1 92 ? -15.044 -7.766 -5.946 1.00 95.69 92 HIS A CA 1
ATOM 682 C C . HIS A 1 92 ? -13.534 -7.483 -6.043 1.00 95.69 92 HIS A C 1
ATOM 684 O O . HIS A 1 92 ? -12.923 -7.758 -7.074 1.00 95.69 92 HIS A O 1
ATOM 690 N N . LEU A 1 93 ? -12.912 -6.945 -4.987 1.00 94.38 93 LEU A N 1
ATOM 691 C CA . LEU A 1 93 ? -11.472 -6.714 -4.963 1.00 94.38 93 LEU A CA 1
ATOM 692 C C . LEU A 1 93 ? -10.721 -8.015 -4.663 1.00 94.38 93 LEU A C 1
ATOM 694 O O . LEU A 1 93 ? -11.020 -8.723 -3.699 1.00 94.38 93 LEU A O 1
ATOM 698 N N . SER A 1 94 ? -9.676 -8.297 -5.443 1.00 95.44 94 SER A N 1
ATOM 699 C CA . SER A 1 94 ? -8.671 -9.293 -5.060 1.00 95.44 94 SER A CA 1
ATOM 700 C C . SER A 1 94 ? -7.850 -8.792 -3.866 1.00 95.44 94 SER A C 1
ATOM 702 O O . SER A 1 94 ? -7.758 -7.584 -3.634 1.00 95.44 94 SER A O 1
ATOM 704 N N . LEU A 1 95 ? -7.201 -9.696 -3.127 1.00 92.44 95 LEU A N 1
ATOM 705 C CA . LEU A 1 95 ? -6.337 -9.326 -1.997 1.00 92.44 95 LEU A CA 1
ATOM 706 C C . LEU A 1 95 ? -5.278 -8.280 -2.395 1.00 92.44 95 LEU A C 1
ATOM 708 O O . LEU A 1 95 ? -5.042 -7.316 -1.669 1.00 92.44 95 LEU A O 1
ATOM 712 N N . TYR A 1 96 ? -4.671 -8.429 -3.575 1.00 91.25 96 TYR A N 1
ATOM 713 C CA . TYR A 1 96 ? -3.675 -7.484 -4.085 1.00 91.25 96 TYR A CA 1
ATOM 714 C C . TYR A 1 96 ? -4.258 -6.093 -4.334 1.00 91.25 96 TYR A C 1
ATOM 716 O O . TYR A 1 96 ? -3.650 -5.092 -3.946 1.00 91.25 96 TYR A O 1
ATOM 724 N N . MET A 1 97 ? -5.439 -6.021 -4.956 1.00 92.38 97 ME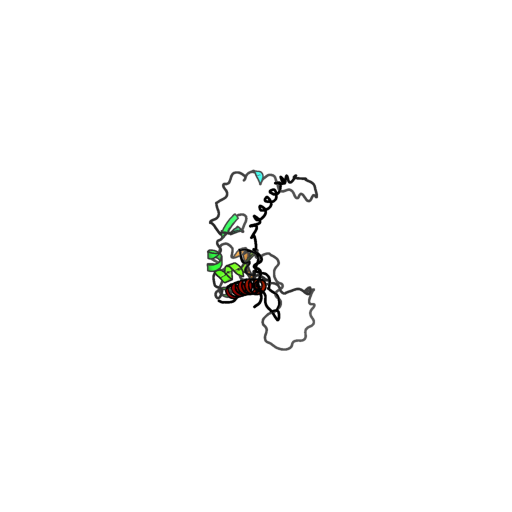T A N 1
ATOM 725 C CA . MET A 1 97 ? -6.130 -4.749 -5.165 1.00 92.38 97 MET A CA 1
ATOM 726 C C . MET A 1 97 ? -6.516 -4.125 -3.832 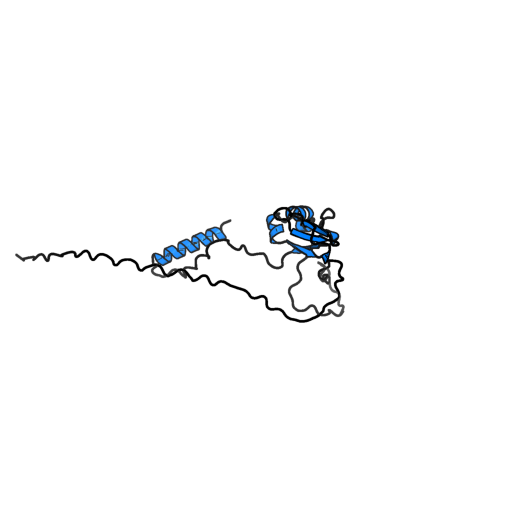1.00 92.38 97 MET A C 1
ATOM 728 O O . MET A 1 97 ? -6.249 -2.949 -3.611 1.00 92.38 97 MET A O 1
ATOM 732 N N . TYR A 1 98 ? -7.057 -4.918 -2.912 1.00 95.19 98 TYR A N 1
ATOM 733 C CA . TYR A 1 98 ? -7.422 -4.461 -1.582 1.00 95.19 98 TYR A CA 1
ATOM 734 C C . TYR A 1 98 ? -6.235 -3.814 -0.855 1.00 95.19 98 TYR A C 1
ATOM 736 O O . TYR A 1 98 ? -6.309 -2.652 -0.464 1.00 95.19 98 TYR A O 1
ATOM 744 N N . ILE A 1 99 ? -5.091 -4.505 -0.776 1.00 92.12 99 ILE A N 1
ATOM 745 C CA . ILE A 1 99 ? -3.874 -3.987 -0.124 1.00 92.12 99 ILE A CA 1
ATOM 746 C C . ILE A 1 99 ? -3.393 -2.673 -0.759 1.00 92.12 99 ILE A C 1
ATOM 748 O O . ILE A 1 99 ? -2.858 -1.800 -0.071 1.00 92.12 99 ILE A O 1
ATOM 752 N N . ARG A 1 100 ? -3.542 -2.524 -2.080 1.00 91.25 100 ARG A N 1
ATOM 753 C CA . ARG A 1 100 ? -3.080 -1.337 -2.814 1.00 91.25 100 ARG A CA 1
ATOM 754 C C . ARG A 1 100 ? -4.029 -0.153 -2.679 1.00 91.25 100 ARG A C 1
ATOM 756 O O . ARG A 1 100 ? -3.552 0.983 -2.583 1.00 91.25 100 ARG A O 1
ATOM 763 N N . LEU A 1 101 ? -5.332 -0.414 -2.717 1.00 93.88 101 LEU A N 1
ATOM 764 C CA . LEU A 1 101 ? -6.375 0.591 -2.900 1.00 93.88 101 LEU A CA 1
ATOM 765 C C . LEU A 1 101 ? -7.060 0.997 -1.606 1.00 93.88 101 LEU A C 1
ATOM 767 O O . LEU A 1 101 ? -7.543 2.122 -1.529 1.00 93.88 101 LEU A O 1
ATOM 771 N N . ILE A 1 102 ? -7.091 0.126 -0.605 1.00 95.81 102 ILE A N 1
ATOM 772 C CA . ILE A 1 102 ? -7.794 0.378 0.645 1.00 95.81 102 ILE A CA 1
ATOM 773 C C . ILE A 1 102 ? -6.805 0.823 1.717 1.00 95.81 102 ILE A C 1
ATOM 775 O O . ILE A 1 102 ? -5.720 0.266 1.888 1.00 95.81 102 ILE A O 1
ATOM 779 N N . THR A 1 103 ? -7.182 1.868 2.447 1.00 94.81 103 THR A N 1
ATOM 780 C CA . THR A 1 103 ? -6.506 2.289 3.670 1.00 94.81 103 THR A CA 1
ATOM 781 C C . THR A 1 103 ? -7.484 2.239 4.831 1.00 94.81 103 THR A C 1
ATOM 783 O O . THR A 1 103 ? -8.632 2.638 4.689 1.00 94.81 103 THR A O 1
ATOM 786 N N . CYS A 1 104 ? -7.023 1.768 5.981 1.00 94.69 104 CYS A N 1
ATOM 787 C CA . CYS A 1 104 ? -7.797 1.793 7.216 1.00 94.69 104 CYS A CA 1
ATOM 788 C C . CYS A 1 104 ? -7.619 3.170 7.872 1.00 94.69 104 CYS A C 1
ATOM 790 O O . CYS A 1 104 ? -6.482 3.638 7.982 1.00 94.69 104 CYS A O 1
ATOM 792 N N . VAL A 1 105 ? -8.712 3.831 8.246 1.00 93.44 105 VAL A N 1
ATOM 793 C CA . VAL A 1 105 ? -8.720 5.151 8.898 1.00 93.44 105 VAL A CA 1
ATOM 794 C C . VAL A 1 105 ? -9.664 5.129 10.101 1.00 93.44 105 VAL A C 1
ATOM 796 O O . VAL A 1 105 ? -10.629 4.371 10.069 1.00 93.44 105 VAL A O 1
ATOM 799 N N . PRO A 1 106 ? -9.428 5.927 11.154 1.00 92.69 106 PRO A N 1
ATOM 800 C CA . PRO A 1 106 ? -10.358 6.016 12.279 1.00 92.69 106 PRO A CA 1
ATOM 801 C C . PRO A 1 106 ? -11.757 6.442 11.815 1.00 92.69 106 PRO A C 1
ATOM 803 O O . PRO A 1 106 ? -11.874 7.336 10.974 1.00 92.69 106 PRO A O 1
ATOM 806 N N . ALA A 1 107 ? -12.806 5.830 12.368 1.00 88.94 107 ALA A N 1
ATOM 807 C CA . ALA A 1 107 ? -14.197 6.134 12.019 1.00 88.94 107 ALA A CA 1
ATOM 808 C C . ALA A 1 107 ? -14.538 7.609 12.307 1.00 88.94 107 ALA A C 1
ATOM 810 O O . ALA A 1 107 ? -15.112 8.297 11.463 1.00 88.94 107 ALA A O 1
ATOM 811 N N . ASN A 1 108 ? -14.046 8.118 13.441 1.00 82.31 108 ASN A N 1
ATOM 812 C CA . ASN A 1 108 ? -14.266 9.486 13.921 1.00 82.31 108 ASN A CA 1
ATOM 813 C C . ASN A 1 108 ? -13.445 10.552 13.181 1.00 82.31 108 ASN A C 1
ATOM 815 O O . ASN A 1 108 ? -13.527 11.730 13.520 1.00 82.31 108 ASN A O 1
ATOM 819 N N . ALA A 1 109 ? -12.619 10.177 12.200 1.00 74.00 109 ALA A N 1
ATOM 820 C CA . ALA A 1 109 ? -11.936 11.166 11.380 1.00 74.00 109 ALA A CA 1
ATOM 821 C C . ALA A 1 109 ? -12.985 11.889 10.521 1.00 74.00 109 ALA A C 1
ATOM 823 O O . ALA A 1 109 ? -13.377 11.335 9.502 1.00 74.00 109 ALA A O 1
ATOM 824 N N . GLU A 1 110 ? -13.452 13.066 10.951 1.00 61.59 110 GLU A N 1
ATOM 825 C CA . GLU A 1 110 ? -14.387 14.000 10.289 1.00 61.59 110 GLU A CA 1
ATOM 826 C C . GLU A 1 110 ? -15.452 13.341 9.381 1.00 61.59 110 GLU A C 1
ATOM 828 O O . GLU A 1 110 ? -15.128 12.950 8.245 1.00 61.59 110 GLU A O 1
ATOM 833 N N . PRO A 1 111 ? -16.714 13.224 9.832 1.00 54.94 111 PRO A N 1
ATOM 834 C CA . PRO A 1 111 ? -17.783 12.616 9.046 1.00 54.94 111 PRO A CA 1
ATOM 835 C C . PRO A 1 111 ? -17.997 13.346 7.710 1.00 54.94 111 PRO A C 1
ATOM 837 O O . PRO A 1 111 ? -17.704 14.533 7.553 1.00 54.94 111 PRO A O 1
ATOM 840 N N . GLU A 1 112 ? -18.460 12.607 6.703 1.00 56.03 112 GLU A N 1
ATOM 841 C CA . GLU A 1 112 ? -19.025 13.219 5.503 1.00 56.03 112 GLU A CA 1
ATOM 842 C C . GLU A 1 112 ? -20.317 13.940 5.889 1.00 56.03 112 GLU A C 1
ATOM 844 O O . GLU A 1 112 ? -21.210 13.350 6.495 1.00 56.03 112 GLU A O 1
ATOM 849 N N . THR A 1 113 ? -20.445 15.203 5.492 1.00 49.22 113 THR A N 1
ATOM 850 C CA . THR A 1 113 ? -21.751 15.716 5.091 1.00 49.22 113 THR A CA 1
ATOM 851 C C . THR A 1 113 ? -22.180 14.864 3.901 1.00 49.22 113 THR A C 1
ATOM 853 O O . THR A 1 113 ? -21.565 14.922 2.834 1.00 49.22 113 THR A O 1
ATOM 856 N N . ALA A 1 114 ? -23.138 13.974 4.136 1.00 48.97 114 ALA A N 1
ATOM 857 C CA . ALA A 1 114 ? -23.716 13.113 3.124 1.00 48.97 114 ALA A CA 1
ATOM 858 C C . ALA A 1 114 ? -24.445 13.977 2.086 1.00 48.97 114 ALA A C 1
ATOM 860 O O . ALA A 1 114 ? -25.603 14.314 2.282 1.00 48.97 114 ALA A O 1
ATOM 861 N N . ASP A 1 115 ? -23.773 14.326 0.991 1.00 45.75 115 ASP A N 1
ATOM 862 C CA . ASP A 1 115 ? -24.392 14.991 -0.154 1.00 45.75 115 ASP A CA 1
ATOM 863 C C . ASP A 1 115 ? -24.038 14.249 -1.440 1.00 45.75 115 ASP A C 1
ATOM 865 O O . ASP A 1 115 ? -22.992 14.457 -2.055 1.00 45.75 115 ASP A O 1
ATOM 869 N N . ALA A 1 116 ? -24.929 13.324 -1.784 1.00 48.12 116 ALA A N 1
ATOM 870 C CA . ALA A 1 116 ? -25.591 13.192 -3.081 1.00 48.12 116 ALA A CA 1
ATOM 871 C C . ALA A 1 116 ? -26.023 11.733 -3.215 1.00 48.12 116 ALA A C 1
ATOM 873 O O . ALA A 1 116 ? -25.283 10.873 -3.695 1.00 48.12 116 ALA A O 1
ATOM 874 N N . ALA A 1 117 ? -27.240 11.467 -2.745 1.00 46.75 117 ALA A N 1
ATOM 875 C CA . ALA A 1 117 ? -27.984 10.288 -3.134 1.00 46.75 117 ALA A CA 1
ATOM 876 C C . ALA A 1 117 ? -27.902 10.114 -4.659 1.00 46.75 117 ALA A C 1
ATOM 878 O O . ALA A 1 117 ? -28.091 11.071 -5.415 1.00 46.75 117 ALA A O 1
ATOM 879 N N . GLU A 1 118 ? -27.664 8.883 -5.104 1.00 50.50 118 GLU A N 1
ATOM 880 C CA . GLU A 1 118 ? -28.097 8.427 -6.420 1.00 50.50 118 GLU A CA 1
ATOM 881 C C . GLU A 1 118 ? -29.631 8.536 -6.467 1.00 50.50 118 GLU A C 1
ATOM 883 O O . GLU A 1 118 ? -30.361 7.594 -6.179 1.00 50.50 118 GLU A O 1
ATOM 888 N N . GLY A 1 119 ? -30.125 9.741 -6.745 1.00 41.56 119 GLY A N 1
ATOM 889 C CA . GLY A 1 119 ? -31.529 10.051 -6.951 1.00 41.56 119 GLY A CA 1
ATOM 890 C C . GLY A 1 119 ? -31.770 10.290 -8.431 1.00 41.56 119 GLY A C 1
ATOM 891 O O . GLY A 1 119 ? -31.582 11.396 -8.928 1.00 41.56 119 GLY A O 1
ATOM 892 N N . GLY A 1 120 ? -32.193 9.249 -9.145 1.00 48.66 120 GLY A N 1
ATOM 893 C CA . GLY A 1 120 ? -33.016 9.454 -10.329 1.00 48.66 120 GLY A CA 1
ATOM 894 C C . GLY A 1 120 ? -34.389 9.945 -9.869 1.00 48.66 120 GLY A C 1
ATOM 895 O O . GLY A 1 120 ? -35.060 9.231 -9.130 1.00 48.66 120 GLY A O 1
ATOM 896 N N . GLY A 1 121 ? -34.791 11.152 -10.267 1.00 43.50 121 GLY A N 1
ATOM 897 C CA . GLY A 1 121 ? -36.127 11.678 -9.969 1.00 43.50 121 GLY A CA 1
ATOM 898 C C . GLY A 1 121 ? -36.205 13.204 -9.952 1.00 43.50 121 GLY A C 1
ATOM 899 O O . GLY A 1 121 ? -35.833 13.822 -8.967 1.00 43.50 121 GLY A O 1
ATOM 900 N N . GLU A 1 122 ? -36.652 13.741 -11.087 1.00 46.91 122 GLU A N 1
ATOM 901 C CA . GLU A 1 122 ? -37.462 14.944 -11.359 1.00 46.91 122 GLU A CA 1
ATOM 902 C C . GLU A 1 122 ? -37.511 16.162 -10.401 1.00 46.91 122 GLU A C 1
ATOM 904 O O . GLU A 1 122 ? -37.642 16.075 -9.186 1.00 46.91 122 GLU A O 1
ATOM 909 N N . GLU A 1 123 ? -37.479 17.324 -11.068 1.00 49.66 123 GLU A N 1
ATOM 910 C CA . GLU A 1 123 ? -37.789 18.707 -10.676 1.00 49.66 123 GLU A CA 1
ATOM 911 C C . GLU A 1 123 ? -38.415 18.967 -9.292 1.00 49.66 123 GLU A C 1
ATOM 913 O O . GLU A 1 123 ? -39.557 18.617 -9.002 1.00 49.66 123 GLU A O 1
ATOM 918 N N . GLY A 1 124 ? -37.712 19.776 -8.494 1.00 40.47 124 GLY A N 1
ATOM 919 C CA . GLY A 1 124 ? -38.261 20.429 -7.309 1.00 40.47 124 GLY A CA 1
ATOM 920 C C . GLY A 1 124 ? -37.455 21.669 -6.937 1.00 40.47 124 GLY A C 1
ATOM 921 O O . GLY A 1 124 ? -36.378 21.584 -6.355 1.00 40.47 124 GLY A O 1
ATOM 922 N N . THR A 1 125 ? -37.968 22.842 -7.303 1.00 46.88 125 THR A N 1
ATOM 923 C CA . THR A 1 125 ? -37.418 24.156 -6.957 1.00 46.88 125 THR A CA 1
ATOM 924 C C . THR A 1 125 ? -37.483 24.378 -5.442 1.00 46.88 125 THR A C 1
ATOM 926 O O . THR A 1 125 ? -38.566 24.505 -4.879 1.00 46.88 125 THR A O 1
ATOM 929 N N . GLY A 1 126 ? -36.330 24.470 -4.779 1.00 38.12 126 GLY A N 1
ATOM 930 C CA . GLY A 1 126 ? -36.247 24.787 -3.353 1.00 38.12 126 GLY A CA 1
ATOM 931 C C . GLY A 1 126 ? -34.900 25.404 -2.997 1.00 38.12 126 GLY A C 1
ATOM 932 O O . GLY A 1 126 ? -33.903 24.706 -2.852 1.00 38.12 126 GLY A O 1
ATOM 933 N N . ALA A 1 127 ? -34.873 26.731 -2.873 1.00 50.75 127 ALA A N 1
ATOM 934 C CA . ALA A 1 127 ? -33.730 27.481 -2.376 1.00 50.75 127 ALA A CA 1
ATOM 935 C C . ALA A 1 127 ? -33.515 27.184 -0.880 1.00 50.75 127 ALA A C 1
ATOM 937 O O . ALA A 1 127 ? -34.316 27.588 -0.041 1.00 50.75 127 ALA A O 1
ATOM 938 N N . GLY A 1 128 ? -32.422 26.494 -0.556 1.00 39.03 128 GLY A N 1
ATOM 939 C CA . GLY A 1 128 ? -31.957 26.242 0.806 1.00 39.03 128 GLY A CA 1
ATOM 940 C C . GLY A 1 128 ? -30.432 26.302 0.843 1.00 39.03 128 GLY A C 1
ATOM 941 O O . GLY A 1 128 ? -29.764 25.639 0.059 1.00 39.03 128 GLY A O 1
ATOM 942 N N . ALA A 1 129 ? -29.899 27.170 1.698 1.00 42.56 129 ALA A N 1
ATOM 943 C CA . ALA A 1 129 ? -28.498 27.570 1.787 1.00 42.56 129 ALA A CA 1
ATOM 944 C C . ALA A 1 129 ? -27.492 26.399 1.812 1.00 42.56 129 ALA A C 1
ATOM 946 O O . ALA A 1 129 ? -27.317 25.736 2.832 1.00 42.56 129 ALA A O 1
ATOM 947 N N . ALA A 1 130 ? -26.757 26.218 0.710 1.00 47.09 130 ALA A N 1
ATOM 948 C CA . ALA A 1 130 ? -25.564 25.380 0.658 1.00 47.09 130 ALA A CA 1
ATOM 949 C C . ALA A 1 130 ? -24.394 26.130 1.313 1.00 47.09 130 ALA A C 1
ATOM 951 O O . ALA A 1 130 ? -23.727 26.966 0.697 1.00 47.09 130 ALA A O 1
ATOM 952 N N . ALA A 1 131 ? -24.169 25.858 2.595 1.00 46.41 131 ALA A N 1
ATOM 953 C CA . ALA A 1 131 ? -23.001 26.330 3.317 1.00 46.41 131 ALA A CA 1
ATOM 954 C C . ALA A 1 131 ? -21.732 25.667 2.752 1.00 46.41 131 ALA A C 1
ATOM 956 O O . ALA A 1 131 ? -21.403 24.531 3.069 1.00 46.41 131 ALA A O 1
ATOM 957 N N . GLY A 1 132 ? -21.011 26.406 1.908 1.00 47.78 132 GLY A N 1
ATOM 958 C CA . GLY A 1 132 ? -19.550 26.373 1.848 1.00 47.78 132 GLY A CA 1
ATOM 959 C C . GLY A 1 132 ? -18.876 25.033 1.542 1.00 47.78 132 GLY A C 1
ATOM 960 O O . GLY A 1 132 ? -17.882 24.704 2.187 1.00 47.78 132 GLY A O 1
ATOM 961 N N . ALA A 1 133 ? -19.321 24.295 0.524 1.00 55.25 133 ALA A N 1
ATOM 962 C CA . ALA A 1 133 ? -18.453 23.304 -0.107 1.00 55.25 133 ALA A CA 1
ATOM 963 C C . ALA A 1 133 ? -17.335 24.054 -0.854 1.00 55.25 133 ALA A C 1
ATOM 965 O O . ALA A 1 133 ? -17.524 24.539 -1.970 1.00 55.25 133 ALA A O 1
ATOM 966 N N . GLY A 1 134 ? -16.172 24.214 -0.216 1.00 59.34 134 GLY A N 1
ATOM 967 C CA . GLY A 1 134 ? -14.981 24.720 -0.899 1.00 59.34 134 GLY A CA 1
ATOM 968 C C . GLY A 1 134 ? -14.733 23.913 -2.177 1.00 59.34 134 GLY A C 1
ATOM 969 O O . GLY A 1 134 ? -14.944 22.702 -2.183 1.00 59.34 134 GLY A O 1
ATOM 970 N N . ALA A 1 135 ? -14.312 24.582 -3.255 1.00 70.81 135 ALA A N 1
ATOM 971 C CA . ALA A 1 135 ? -14.088 24.005 -4.584 1.00 70.81 135 ALA A CA 1
ATOM 972 C C . ALA A 1 135 ? -12.954 22.953 -4.590 1.00 70.81 135 ALA A C 1
ATOM 974 O O . ALA A 1 135 ? -11.848 23.191 -5.075 1.00 70.81 135 ALA A O 1
ATOM 975 N N . GLY A 1 136 ? -13.216 21.788 -4.000 1.00 77.56 136 GLY A N 1
ATOM 976 C CA . GLY A 1 136 ? -12.280 20.691 -3.801 1.00 77.56 136 GLY A CA 1
ATOM 977 C C . GLY A 1 136 ? -12.817 19.370 -4.340 1.00 77.56 136 GLY A C 1
ATOM 978 O O . GLY A 1 136 ? -14.005 19.204 -4.608 1.00 77.56 136 GLY A O 1
ATOM 979 N N . ARG A 1 137 ? -11.914 18.400 -4.510 1.00 78.12 137 ARG A N 1
ATOM 980 C CA . ARG A 1 137 ? -12.278 17.045 -4.937 1.00 78.12 137 ARG A CA 1
ATOM 981 C C . ARG A 1 137 ? -13.167 16.383 -3.870 1.00 78.12 137 ARG A C 1
ATOM 983 O O . ARG A 1 137 ? -12.770 16.414 -2.702 1.00 78.12 137 ARG A O 1
ATOM 990 N N . PRO A 1 138 ? -14.272 15.718 -4.258 1.00 80.56 138 PRO A N 1
ATOM 991 C CA . PRO A 1 138 ? -15.074 14.923 -3.335 1.00 80.56 138 PRO A CA 1
ATOM 992 C C . PRO A 1 138 ? -14.208 13.941 -2.540 1.00 80.56 138 PRO A C 1
ATOM 994 O O . PRO A 1 138 ? -13.214 13.397 -3.049 1.00 80.56 138 PRO A O 1
ATOM 997 N N . ARG A 1 139 ? -14.559 13.744 -1.267 1.00 81.38 139 ARG A N 1
ATOM 998 C CA . ARG A 1 139 ? -13.863 12.794 -0.396 1.00 81.38 139 ARG A CA 1
ATOM 999 C C . ARG A 1 139 ? -14.071 11.371 -0.929 1.00 81.38 139 ARG A C 1
ATOM 1001 O O . ARG A 1 139 ? -15.014 11.080 -1.656 1.00 81.38 139 ARG A O 1
ATOM 1008 N N . SER A 1 140 ? -13.118 10.489 -0.637 1.00 89.69 140 SER A N 1
ATOM 1009 C CA . SER A 1 140 ? -13.242 9.084 -1.026 1.00 89.69 140 SER A CA 1
ATOM 1010 C C . SER A 1 140 ? -14.256 8.368 -0.144 1.00 89.69 140 SER A C 1
ATOM 1012 O O . SER A 1 140 ? -14.168 8.488 1.080 1.00 89.69 140 SER A O 1
ATOM 1014 N N . ARG A 1 141 ? -15.078 7.517 -0.768 1.00 91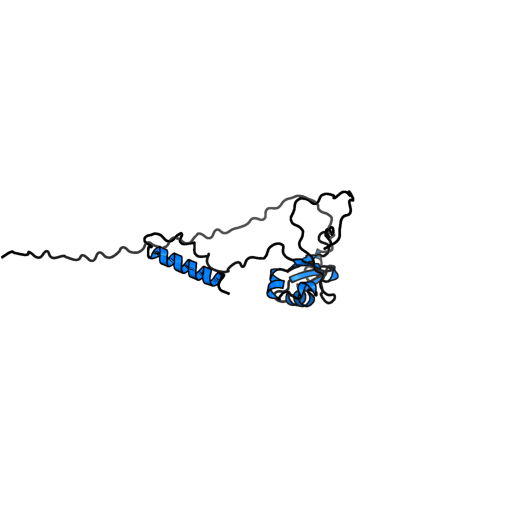.31 141 ARG A N 1
ATOM 1015 C CA . ARG A 1 141 ? -16.026 6.622 -0.095 1.00 91.31 141 ARG A CA 1
ATOM 1016 C C . ARG A 1 141 ? -15.363 5.800 1.015 1.00 91.31 141 ARG A C 1
ATOM 1018 O O . ARG A 1 141 ? -14.221 5.328 0.871 1.00 91.31 141 ARG A O 1
ATOM 1025 N N . ARG A 1 142 ? -16.106 5.653 2.110 1.00 93.75 142 ARG A N 1
ATOM 1026 C CA . ARG A 1 142 ? -15.783 4.836 3.282 1.00 93.75 142 ARG A CA 1
ATOM 1027 C C . ARG A 1 142 ? -16.639 3.570 3.268 1.00 93.75 142 ARG A C 1
ATOM 1029 O O . ARG A 1 142 ? -17.761 3.604 2.781 1.00 93.75 142 ARG A O 1
ATOM 1036 N N . TYR A 1 143 ? -16.089 2.484 3.787 1.00 96.31 143 TYR A N 1
ATOM 1037 C CA . TYR A 1 143 ? -16.719 1.175 3.880 1.00 96.31 143 TYR A CA 1
ATOM 1038 C C . TYR A 1 143 ? -16.492 0.638 5.291 1.00 96.31 143 TYR A C 1
ATOM 1040 O O . TYR A 1 143 ? -15.379 0.718 5.820 1.00 96.31 143 TYR A O 1
ATOM 1048 N N . GLU A 1 144 ? -17.532 0.103 5.906 1.00 96.81 144 GLU A N 1
ATOM 1049 C CA . GLU A 1 144 ? -17.452 -0.499 7.236 1.00 96.81 144 GLU A CA 1
ATOM 1050 C C . GLU A 1 144 ? -16.795 -1.882 7.157 1.00 96.81 144 GLU A C 1
ATOM 1052 O O . GLU A 1 144 ? -16.753 -2.499 6.091 1.00 96.81 144 GLU A O 1
ATOM 1057 N N . PHE A 1 145 ? -16.196 -2.343 8.254 1.00 97.12 145 PHE A N 1
ATOM 1058 C CA . PHE A 1 145 ? -15.761 -3.738 8.360 1.00 97.12 145 PHE A CA 1
ATOM 1059 C C . PHE A 1 145 ? -16.921 -4.607 8.844 1.00 97.12 145 PHE A C 1
ATOM 1061 O O . PHE A 1 145 ? -17.780 -4.125 9.578 1.00 97.12 145 PHE A O 1
ATOM 1068 N N . ASP A 1 146 ? -16.884 -5.900 8.528 1.00 96.94 146 ASP A N 1
ATOM 1069 C CA . ASP A 1 146 ? -17.825 -6.855 9.119 1.00 96.94 146 ASP A CA 1
ATOM 1070 C C . ASP A 1 146 ? -17.601 -6.972 10.641 1.00 96.94 146 ASP A C 1
ATOM 1072 O O . ASP A 1 146 ? -16.463 -6.904 11.119 1.00 96.94 146 ASP A O 1
ATOM 1076 N N . GLU A 1 147 ? -18.676 -7.226 11.396 1.00 93.62 147 GLU A N 1
ATOM 1077 C CA . GLU A 1 147 ? -18.686 -7.361 12.866 1.00 93.62 147 GLU A CA 1
ATOM 1078 C C . GLU A 1 147 ? -17.538 -8.188 13.486 1.00 93.62 147 GLU A C 1
ATOM 1080 O O . GLU A 1 147 ? -16.971 -7.734 14.480 1.00 93.62 147 GLU A O 1
ATOM 1085 N N . PRO A 1 148 ? -17.117 -9.355 12.947 1.00 95.25 148 PRO A N 1
ATOM 1086 C CA . PRO A 1 148 ? -16.016 -10.131 13.534 1.00 95.25 148 PRO A CA 1
ATOM 1087 C C . PRO A 1 148 ? -14.633 -9.456 13.448 1.00 95.25 148 PRO A C 1
ATOM 1089 O O . PRO A 1 148 ? -13.659 -9.984 13.994 1.00 95.25 148 PRO A O 1
ATOM 1092 N N . HIS A 1 149 ? -14.492 -8.325 12.751 1.00 96.12 149 HIS A N 1
ATOM 1093 C CA . HIS A 1 149 ? -13.215 -7.633 12.623 1.00 96.12 149 HIS A CA 1
ATOM 1094 C C . HIS A 1 149 ? -12.870 -6.827 13.892 1.00 96.12 149 HIS A C 1
ATOM 1096 O O . HIS A 1 149 ? -13.671 -6.003 14.320 1.00 96.12 149 HIS A O 1
ATOM 1102 N N . PRO A 1 150 ? -11.635 -6.906 14.432 1.00 95.44 150 PRO A N 1
ATOM 1103 C CA . PRO A 1 150 ? -11.254 -6.191 15.661 1.00 95.44 150 PRO A CA 1
ATOM 1104 C C . PRO A 1 150 ? -11.356 -4.659 15.609 1.00 95.44 150 PRO A C 1
ATOM 1106 O O . PRO A 1 150 ? -11.242 -4.000 16.638 1.00 95.44 150 PRO A O 1
ATOM 1109 N N . LEU A 1 151 ? -11.480 -4.082 14.410 1.00 95.69 151 LEU A N 1
ATOM 1110 C CA . LEU A 1 151 ? -11.584 -2.635 14.202 1.00 95.69 151 LEU A CA 1
ATOM 1111 C C . LEU A 1 151 ? -12.971 -2.182 13.727 1.00 95.69 151 LEU A C 1
ATOM 1113 O O . LEU A 1 151 ? -13.080 -1.023 13.342 1.00 95.69 151 LEU A O 1
ATOM 1117 N N . CYS A 1 152 ? -13.986 -3.053 13.705 1.00 95.38 152 CYS A N 1
ATOM 1118 C CA . CYS A 1 152 ? -15.305 -2.738 13.138 1.00 95.38 152 CYS A CA 1
ATOM 1119 C C . CYS A 1 152 ? -15.934 -1.464 13.724 1.00 95.38 152 CYS A C 1
ATOM 1121 O O . CYS A 1 152 ? -16.419 -0.630 12.971 1.00 95.38 152 CYS A O 1
ATOM 1123 N N . GLU A 1 153 ? -15.813 -1.249 15.034 1.00 93.62 153 GLU A N 1
ATOM 1124 C CA . GLU A 1 153 ? -16.380 -0.073 15.711 1.00 93.62 153 GLU A CA 1
ATOM 1125 C C . GLU A 1 153 ? -15.489 1.179 15.642 1.00 93.62 153 GLU A C 1
ATOM 1127 O O . GLU A 1 153 ? -15.964 2.303 15.780 1.00 93.62 153 GLU A O 1
ATOM 1132 N N . THR A 1 154 ? -14.173 1.012 15.472 1.00 94.38 154 THR A N 1
ATOM 1133 C CA . THR A 1 154 ? -13.211 2.120 15.641 1.00 94.38 154 THR A CA 1
ATOM 1134 C C . THR A 1 154 ? -12.639 2.653 14.341 1.00 94.38 154 THR A C 1
ATOM 1136 O O . THR A 1 154 ? -12.169 3.793 14.297 1.00 94.38 154 THR A O 1
ATOM 1139 N N . HIS A 1 155 ? -12.630 1.844 13.284 1.00 95.19 155 HIS A N 1
ATOM 1140 C CA . HIS A 1 155 ? -12.031 2.197 12.008 1.00 95.19 155 HIS A CA 1
ATOM 1141 C C . HIS A 1 155 ? -12.938 1.825 10.845 1.00 95.19 155 HIS A C 1
ATOM 1143 O O . HIS A 1 155 ? -13.709 0.877 10.894 1.00 95.19 155 HIS A O 1
ATOM 1149 N N . VAL A 1 156 ? -12.747 2.544 9.748 1.00 96.00 156 VAL A N 1
ATOM 1150 C CA . VAL A 1 156 ? -13.388 2.281 8.467 1.00 96.00 156 VAL A CA 1
ATOM 1151 C C . VAL A 1 156 ? -12.339 2.102 7.381 1.00 96.00 156 VAL A C 1
ATOM 1153 O O . VAL A 1 156 ? -11.199 2.579 7.452 1.00 96.00 156 VAL A O 1
ATOM 1156 N N . GLN A 1 157 ? -12.738 1.405 6.335 1.00 96.88 157 GLN A N 1
ATOM 1157 C CA . GLN A 1 157 ? -11.965 1.198 5.129 1.00 96.88 157 GLN A CA 1
ATOM 1158 C C . GLN A 1 157 ? -12.224 2.369 4.184 1.00 96.88 157 GLN A C 1
ATOM 1160 O O . GLN A 1 157 ? -13.363 2.734 3.927 1.00 96.88 157 GLN A O 1
ATOM 1165 N N . ARG A 1 158 ? -11.181 2.982 3.633 1.00 95.06 158 ARG A N 1
ATOM 1166 C CA . ARG A 1 158 ? -11.311 4.100 2.695 1.00 95.06 158 ARG A CA 1
ATOM 1167 C C . ARG A 1 158 ? -10.589 3.795 1.402 1.00 95.06 158 ARG A C 1
ATOM 1169 O O . ARG A 1 158 ? -9.420 3.397 1.419 1.00 95.06 158 ARG A O 1
ATOM 1176 N N . LEU A 1 159 ? -11.244 4.076 0.278 1.00 94.00 159 LEU A N 1
ATOM 1177 C CA . LEU A 1 159 ? -10.580 4.016 -1.018 1.00 94.00 159 LEU A CA 1
ATOM 1178 C C . LEU A 1 159 ? -9.532 5.132 -1.118 1.00 94.00 159 LEU A C 1
ATOM 1180 O O . LEU A 1 159 ? -9.783 6.303 -0.822 1.00 94.00 159 LEU A O 1
ATOM 1184 N N . ARG A 1 160 ? -8.319 4.798 -1.545 1.00 91.31 160 ARG A N 1
ATOM 1185 C CA . ARG A 1 160 ? -7.277 5.798 -1.763 1.00 91.31 160 ARG A CA 1
ATOM 1186 C C . ARG A 1 160 ? -7.666 6.711 -2.918 1.00 91.31 160 ARG A C 1
ATOM 1188 O O . ARG A 1 160 ? -7.997 6.261 -4.006 1.00 91.31 160 ARG A O 1
ATOM 1195 N N . SER A 1 161 ? -7.528 8.015 -2.694 1.00 87.69 161 SER A N 1
ATOM 1196 C CA . SER A 1 161 ? -7.758 9.047 -3.711 1.00 87.69 161 SER A CA 1
ATOM 1197 C C . SER A 1 161 ? -6.892 8.885 -4.959 1.00 87.69 161 SER A C 1
ATOM 1199 O O . SER A 1 161 ? -7.300 9.296 -6.041 1.00 87.69 161 SER A O 1
ATOM 1201 N N . LYS A 1 162 ? -5.692 8.320 -4.796 1.00 86.00 162 LYS A N 1
ATOM 1202 C CA . LYS A 1 162 ? -4.723 8.069 -5.862 1.00 86.00 162 LYS A CA 1
ATOM 1203 C C . LYS A 1 162 ? -4.317 6.603 -5.821 1.00 86.00 162 LYS A C 1
ATOM 1205 O O . LYS A 1 162 ? -3.941 6.098 -4.759 1.00 86.00 162 LYS A O 1
ATOM 1210 N N . PHE A 1 163 ? -4.351 5.958 -6.979 1.00 83.62 163 PHE A N 1
ATOM 1211 C CA . PHE A 1 163 ? -3.769 4.639 -7.171 1.00 83.62 163 PHE A CA 1
ATOM 1212 C C . PHE A 1 163 ? -2.259 4.748 -6.931 1.00 83.62 163 PHE A C 1
ATOM 1214 O O . PHE A 1 163 ? -1.621 5.606 -7.545 1.00 83.62 163 PHE A O 1
ATOM 1221 N N . PRO A 1 164 ? -1.665 3.956 -6.021 1.00 79.12 164 PRO A N 1
ATOM 1222 C CA . PRO A 1 164 ? -0.218 3.929 -5.909 1.00 79.12 164 PRO A CA 1
ATOM 1223 C C . PRO A 1 164 ? 0.349 3.400 -7.226 1.00 79.12 164 PRO A C 1
ATOM 1225 O O . PRO A 1 164 ? 0.196 2.218 -7.534 1.00 79.12 164 PRO A O 1
ATOM 1228 N N . THR A 1 165 ? 0.994 4.270 -8.000 1.00 73.69 165 THR A N 1
ATOM 1229 C CA . THR A 1 165 ? 1.741 3.855 -9.186 1.00 73.69 165 THR A CA 1
ATOM 1230 C C . THR A 1 165 ? 2.784 2.827 -8.761 1.00 73.69 165 THR A C 1
ATOM 1232 O O . THR A 1 165 ? 3.415 2.976 -7.710 1.00 73.69 165 THR A O 1
ATOM 1235 N N . LEU A 1 166 ? 2.947 1.761 -9.546 1.00 68.00 166 LEU A N 1
ATOM 1236 C CA . LEU A 1 166 ? 4.024 0.803 -9.329 1.00 68.00 166 LEU A CA 1
ATOM 1237 C C . LEU A 1 166 ? 5.353 1.561 -9.381 1.00 68.00 166 LEU A C 1
ATOM 1239 O O . LEU A 1 166 ? 5.765 2.048 -10.431 1.00 68.00 166 LEU A O 1
ATOM 1243 N N . ILE A 1 167 ? 6.008 1.685 -8.229 1.00 72.88 167 ILE A N 1
ATOM 1244 C CA . ILE A 1 167 ? 7.397 2.118 -8.180 1.00 72.88 167 ILE A CA 1
ATOM 1245 C C . ILE A 1 167 ? 8.199 0.894 -8.596 1.00 72.88 167 ILE A C 1
ATOM 1247 O O . ILE A 1 167 ? 8.231 -0.100 -7.869 1.00 72.88 167 ILE A O 1
ATOM 1251 N N . MET A 1 168 ? 8.794 0.938 -9.785 1.00 69.62 168 MET A N 1
ATOM 1252 C CA . MET A 1 168 ? 9.736 -0.095 -10.191 1.00 69.62 168 MET A CA 1
ATOM 1253 C C . MET A 1 168 ? 10.944 -0.027 -9.265 1.00 69.62 168 MET A C 1
ATOM 1255 O O . MET A 1 168 ? 11.680 0.958 -9.263 1.00 69.62 168 MET A O 1
ATOM 1259 N N . ALA A 1 169 ? 11.120 -1.066 -8.455 1.00 75.19 169 ALA A N 1
ATOM 1260 C CA . ALA A 1 169 ? 12.360 -1.268 -7.731 1.00 75.19 169 ALA A CA 1
ATOM 1261 C C . ALA A 1 169 ? 13.426 -1.695 -8.749 1.00 75.19 169 ALA A C 1
ATOM 1263 O O . ALA A 1 169 ? 13.252 -2.697 -9.440 1.00 75.19 169 ALA A O 1
ATOM 1264 N N . GLY A 1 170 ? 14.500 -0.920 -8.876 1.00 81.56 170 GLY A N 1
ATOM 1265 C CA . GLY A 1 170 ? 15.580 -1.218 -9.810 1.00 81.56 170 GLY A CA 1
ATOM 1266 C C . GLY A 1 170 ? 16.332 0.027 -10.272 1.00 81.56 170 GLY A C 1
ATOM 1267 O O . GLY A 1 170 ? 16.053 1.136 -9.806 1.00 81.56 170 GLY A O 1
ATOM 1268 N N . PRO A 1 171 ? 17.303 -0.150 -11.184 1.00 82.19 171 PRO A N 1
ATOM 1269 C CA . PRO A 1 171 ? 17.991 0.958 -11.826 1.00 82.19 171 PRO A CA 1
ATOM 1270 C C . PRO A 1 171 ? 16.996 1.924 -12.475 1.00 82.19 171 PRO A C 1
ATOM 1272 O O . PRO A 1 171 ? 15.909 1.530 -12.904 1.00 82.19 171 PRO A O 1
ATOM 1275 N N . ARG A 1 172 ? 17.386 3.199 -12.569 1.00 86.69 172 ARG A N 1
ATOM 1276 C CA . ARG A 1 172 ? 16.586 4.230 -13.238 1.00 86.69 172 ARG A CA 1
ATOM 1277 C C . ARG A 1 172 ? 16.158 3.741 -14.636 1.00 86.69 172 ARG A C 1
ATOM 1279 O O . ARG A 1 172 ? 17.009 3.215 -15.357 1.00 86.69 172 ARG A O 1
ATOM 1286 N N . PRO A 1 173 ? 14.892 3.962 -15.042 1.00 90.56 173 PRO A N 1
ATOM 1287 C CA . PRO A 1 173 ? 14.424 3.652 -16.388 1.00 90.56 173 PRO A CA 1
ATOM 1288 C C . PRO A 1 173 ? 15.378 4.165 -17.475 1.00 90.56 173 PRO A C 1
ATOM 1290 O O . PRO A 1 173 ? 15.870 5.296 -17.349 1.00 90.56 173 PRO A O 1
ATOM 1293 N N . PRO A 1 174 ? 15.621 3.391 -18.551 1.00 94.75 174 PRO A N 1
ATOM 1294 C CA . PRO A 1 174 ? 16.369 3.880 -19.700 1.00 94.75 174 PRO A CA 1
ATOM 1295 C C . PRO A 1 174 ? 15.757 5.183 -20.225 1.00 94.75 174 PRO A C 1
ATOM 1297 O O . PRO A 1 174 ? 14.537 5.311 -20.341 1.00 94.75 174 PRO A O 1
ATOM 1300 N N . ALA A 1 175 ? 16.598 6.168 -20.539 1.00 95.19 175 ALA A N 1
ATOM 1301 C CA . ALA A 1 175 ? 16.127 7.414 -21.132 1.00 95.19 175 ALA A CA 1
ATOM 1302 C C . ALA A 1 175 ? 15.591 7.164 -22.551 1.00 95.19 175 ALA A C 1
ATOM 1304 O O . ALA A 1 175 ? 16.166 6.371 -23.301 1.00 95.19 175 ALA A O 1
ATOM 1305 N N . TYR A 1 176 ? 14.529 7.880 -22.934 1.00 96.69 176 TYR A N 1
ATOM 1306 C CA . TYR A 1 176 ? 14.024 7.858 -24.307 1.00 96.69 176 TYR A CA 1
ATOM 1307 C C . TYR A 1 176 ? 15.163 8.231 -25.278 1.00 96.69 176 TYR A C 1
ATOM 1309 O O . TYR A 1 176 ? 15.784 9.284 -25.098 1.00 96.69 176 TYR A O 1
ATOM 1317 N N . PRO A 1 177 ? 15.471 7.405 -26.300 1.00 96.75 177 PRO A N 1
ATOM 1318 C CA . PRO A 1 177 ? 16.581 7.657 -27.228 1.00 96.75 177 PRO A CA 1
ATOM 1319 C C . PRO A 1 177 ? 16.389 8.900 -28.113 1.00 96.75 177 PRO A C 1
ATOM 1321 O O . PRO A 1 177 ? 17.321 9.277 -28.828 1.00 96.75 177 PRO A O 1
ATOM 1324 N N . GLY A 1 178 ? 15.207 9.524 -28.080 1.00 96.81 178 GLY A N 1
ATOM 1325 C CA . GLY A 1 178 ? 14.791 10.555 -29.024 1.00 96.81 178 GLY A CA 1
ATOM 1326 C C . GLY A 1 178 ? 14.192 9.960 -30.308 1.00 96.81 178 GLY A C 1
ATOM 1327 O O . GLY A 1 178 ? 14.240 8.742 -30.507 1.00 96.81 178 GLY A O 1
ATOM 1328 N N . PRO A 1 179 ? 13.635 10.804 -31.196 1.00 97.25 179 PRO A N 1
ATOM 1329 C CA . PRO A 1 179 ? 13.163 10.380 -32.512 1.00 97.25 179 PRO A CA 1
ATOM 1330 C C . PRO A 1 179 ? 14.251 9.645 -33.307 1.00 97.25 179 PRO A C 1
ATOM 1332 O O . PRO A 1 179 ? 15.443 9.924 -33.148 1.00 97.25 179 PRO A O 1
ATOM 1335 N N . ARG A 1 180 ? 13.847 8.721 -34.188 1.00 97.50 180 ARG A N 1
ATOM 1336 C CA . ARG A 1 180 ? 14.790 8.008 -35.059 1.00 97.50 180 ARG A CA 1
ATOM 1337 C C . ARG A 1 180 ? 15.445 8.995 -36.035 1.00 97.50 180 ARG A C 1
ATOM 1339 O O . ARG A 1 180 ? 14.730 9.577 -36.848 1.00 97.50 180 ARG A O 1
ATOM 1346 N N . PRO A 1 181 ? 16.776 9.189 -35.993 1.00 96.88 181 PRO A N 1
ATOM 1347 C CA . PRO A 1 181 ? 17.458 10.067 -36.937 1.00 96.88 181 PRO A CA 1
ATOM 1348 C C . PRO A 1 181 ? 17.485 9.431 -38.333 1.00 96.88 181 PRO A C 1
ATOM 1350 O O . PRO A 1 181 ? 17.417 8.209 -38.468 1.00 96.88 181 PRO A O 1
ATOM 1353 N N . ALA A 1 182 ? 17.663 10.249 -39.374 1.00 97.88 182 ALA A N 1
ATOM 1354 C CA . ALA A 1 182 ? 17.737 9.769 -40.759 1.00 97.88 182 ALA A CA 1
ATOM 1355 C C . ALA A 1 182 ? 18.869 8.745 -40.984 1.00 97.88 182 ALA A C 1
ATOM 1357 O O . ALA A 1 182 ? 18.737 7.834 -41.796 1.00 97.88 182 ALA A O 1
ATOM 1358 N N . ARG A 1 183 ? 19.975 8.875 -40.238 1.00 96.88 183 ARG A N 1
ATOM 1359 C CA . ARG A 1 183 ? 21.102 7.931 -40.230 1.00 96.88 183 ARG A CA 1
ATOM 1360 C C . ARG A 1 183 ? 21.406 7.499 -38.789 1.00 96.88 183 ARG A C 1
ATOM 1362 O O . ARG A 1 183 ? 22.163 8.183 -38.102 1.00 96.88 183 ARG A O 1
ATOM 1369 N N . PRO A 1 184 ? 20.784 6.416 -38.292 1.00 96.12 184 PRO A N 1
ATOM 1370 C CA . PRO A 1 184 ? 20.969 5.971 -36.915 1.00 96.12 184 PRO A CA 1
ATOM 1371 C C . PRO A 1 184 ? 22.371 5.433 -36.650 1.00 96.12 184 PRO A C 1
ATOM 1373 O O . PRO A 1 184 ? 22.892 4.611 -37.401 1.00 96.12 184 PRO A O 1
ATOM 1376 N N . THR A 1 185 ? 22.960 5.872 -35.542 1.00 97.62 185 THR A N 1
ATOM 1377 C CA . THR A 1 185 ? 24.233 5.354 -35.038 1.00 97.62 185 THR A CA 1
ATOM 1378 C C . THR A 1 185 ? 24.016 4.074 -34.225 1.00 97.62 185 THR A C 1
ATOM 1380 O O . THR A 1 185 ? 22.933 3.842 -33.681 1.00 97.62 185 THR A O 1
ATOM 1383 N N . ALA A 1 186 ? 25.064 3.263 -34.049 1.00 97.56 186 ALA A N 1
ATOM 1384 C CA . ALA A 1 186 ? 25.018 2.086 -33.172 1.00 97.56 186 ALA A CA 1
ATOM 1385 C C . ALA A 1 186 ? 24.631 2.445 -31.720 1.00 97.56 186 ALA A C 1
ATOM 1387 O O . ALA A 1 186 ? 23.867 1.732 -31.070 1.00 97.56 186 ALA A O 1
ATOM 1388 N N . SER A 1 187 ? 25.094 3.599 -31.223 1.00 96.88 187 SER A N 1
ATOM 1389 C CA . SER A 1 187 ? 24.729 4.100 -29.892 1.00 96.88 187 SER A CA 1
ATOM 1390 C C . SER A 1 187 ? 23.253 4.492 -29.782 1.00 96.88 187 SER A C 1
ATOM 1392 O O . SER A 1 187 ? 22.666 4.356 -28.705 1.00 96.88 187 SER A O 1
ATOM 1394 N N . TRP A 1 188 ? 22.631 4.960 -30.870 1.00 97.81 188 TRP A N 1
ATOM 1395 C CA . TRP A 1 188 ? 21.189 5.194 -30.915 1.00 97.81 188 TRP A CA 1
ATOM 1396 C C . TRP A 1 188 ? 20.425 3.870 -30.847 1.00 97.81 188 TRP A C 1
ATOM 1398 O O . TRP A 1 188 ? 19.546 3.748 -29.998 1.00 97.81 188 TRP A O 1
ATOM 1408 N N . TYR A 1 189 ? 20.816 2.860 -31.637 1.00 98.00 189 TYR A N 1
ATOM 1409 C CA . TYR A 1 189 ? 20.178 1.536 -31.608 1.00 98.00 189 TYR A CA 1
ATOM 1410 C C . TYR A 1 189 ? 20.231 0.892 -30.224 1.00 98.00 189 TYR A C 1
ATOM 1412 O O . TYR A 1 189 ? 19.192 0.494 -29.713 1.00 98.00 189 TYR A O 1
ATOM 1420 N N . ARG A 1 190 ? 21.397 0.890 -29.566 1.00 97.69 190 ARG A N 1
ATOM 1421 C CA . ARG A 1 190 ? 21.536 0.327 -28.214 1.00 97.69 190 ARG A CA 1
ATOM 1422 C C . ARG A 1 190 ? 20.610 1.003 -27.198 1.00 97.69 190 ARG A C 1
ATOM 1424 O O . ARG A 1 190 ? 20.009 0.335 -26.362 1.00 97.69 190 ARG A O 1
ATOM 1431 N N . ARG A 1 191 ? 20.483 2.336 -27.254 1.00 97.56 191 ARG A N 1
ATOM 1432 C CA . ARG A 1 191 ? 19.559 3.078 -26.375 1.00 97.56 191 ARG A CA 1
ATOM 1433 C C . ARG A 1 191 ? 18.099 2.792 -26.719 1.00 97.56 191 ARG A C 1
ATOM 1435 O O . ARG A 1 191 ? 17.287 2.654 -25.810 1.00 97.56 191 ARG A O 1
ATOM 1442 N N . ALA A 1 192 ? 17.774 2.699 -28.007 1.00 97.62 192 ALA A N 1
ATOM 1443 C CA . ALA A 1 192 ? 16.427 2.404 -28.469 1.00 97.62 192 ALA A CA 1
ATOM 1444 C C . ALA A 1 192 ? 15.976 0.994 -28.088 1.00 97.62 192 ALA A C 1
ATOM 1446 O O . ALA A 1 192 ? 14.855 0.833 -27.621 1.00 97.62 192 ALA A O 1
ATOM 1447 N N . GLU A 1 193 ? 16.854 0.003 -28.206 1.00 97.62 193 GLU A N 1
ATOM 1448 C CA . GLU A 1 193 ? 16.593 -1.377 -27.802 1.00 97.62 193 GLU A CA 1
ATOM 1449 C C . GLU A 1 193 ? 16.399 -1.497 -26.289 1.00 97.62 193 GLU A C 1
ATOM 1451 O O . GLU A 1 193 ? 15.397 -2.053 -25.846 1.00 97.62 193 GLU A O 1
ATOM 1456 N N . ALA A 1 194 ? 17.287 -0.898 -25.486 1.00 96.12 194 ALA A N 1
ATOM 1457 C CA . ALA A 1 194 ? 17.142 -0.891 -24.031 1.00 96.12 194 ALA A CA 1
ATOM 1458 C C . ALA A 1 194 ? 15.830 -0.222 -23.582 1.00 96.12 194 ALA A C 1
ATOM 1460 O O . ALA A 1 194 ? 15.129 -0.741 -22.712 1.00 96.12 194 ALA A O 1
ATOM 1461 N N . PHE A 1 195 ? 15.470 0.911 -24.195 1.00 96.44 195 PHE A N 1
ATOM 1462 C CA . PHE A 1 195 ? 14.200 1.588 -23.936 1.00 96.44 195 PHE A CA 1
ATOM 1463 C C . PHE A 1 195 ? 12.998 0.736 -24.368 1.00 96.44 195 PHE A C 1
ATOM 1465 O O . PHE A 1 195 ? 12.047 0.588 -23.604 1.00 96.44 195 PHE A O 1
ATOM 1472 N N . ALA A 1 196 ? 13.044 0.130 -25.557 1.00 95.62 196 ALA A N 1
ATOM 1473 C CA . ALA A 1 196 ? 11.975 -0.725 -26.064 1.00 95.62 196 ALA A CA 1
ATOM 1474 C C . ALA A 1 196 ? 11.767 -1.968 -25.186 1.00 95.62 196 ALA A C 1
ATOM 1476 O O . ALA A 1 196 ? 10.632 -2.265 -24.827 1.00 95.62 196 ALA A O 1
ATOM 1477 N N . ALA A 1 197 ? 12.840 -2.653 -24.784 1.00 93.62 197 ALA A N 1
ATOM 1478 C CA . ALA A 1 197 ? 12.777 -3.806 -23.887 1.00 93.62 197 ALA A CA 1
ATOM 1479 C C . ALA A 1 197 ? 12.127 -3.440 -22.545 1.00 93.62 197 ALA A C 1
ATOM 1481 O O . ALA A 1 197 ? 11.246 -4.148 -22.062 1.00 93.62 197 ALA A O 1
ATOM 1482 N N . PHE A 1 198 ? 12.502 -2.294 -21.979 1.00 91.06 198 PHE A N 1
ATOM 1483 C CA . PHE A 1 198 ? 11.901 -1.781 -20.754 1.00 91.06 198 PHE A CA 1
ATOM 1484 C C . PHE A 1 198 ? 10.396 -1.486 -20.904 1.00 91.06 198 PHE A C 1
ATOM 1486 O O . PHE A 1 198 ? 9.604 -1.883 -20.052 1.00 91.06 198 PHE A O 1
ATOM 1493 N N . ILE A 1 199 ? 9.979 -0.844 -22.001 1.00 90.56 199 ILE A N 1
ATOM 1494 C CA . ILE A 1 199 ? 8.558 -0.588 -22.296 1.00 90.56 199 ILE A CA 1
ATOM 1495 C C . ILE A 1 199 ? 7.788 -1.897 -22.508 1.00 90.56 199 ILE A C 1
ATOM 1497 O O . ILE A 1 199 ? 6.669 -2.028 -22.020 1.00 90.56 199 ILE A O 1
ATOM 1501 N N . LEU A 1 200 ? 8.382 -2.887 -23.179 1.00 90.75 200 LEU A N 1
ATOM 1502 C CA . LEU A 1 200 ? 7.766 -4.203 -23.342 1.00 90.75 200 LEU A CA 1
ATOM 1503 C C . LEU A 1 200 ? 7.531 -4.883 -21.991 1.00 90.75 200 LEU A C 1
ATOM 1505 O O . LEU A 1 200 ? 6.452 -5.414 -21.780 1.00 90.75 200 LEU A O 1
ATOM 1509 N N . VAL A 1 201 ? 8.481 -4.820 -21.056 1.00 85.12 201 VAL A N 1
ATOM 1510 C CA . VAL A 1 201 ? 8.283 -5.353 -19.695 1.00 85.12 201 VAL A CA 1
ATOM 1511 C C . VAL A 1 201 ? 7.179 -4.602 -18.945 1.00 85.12 201 VAL A C 1
ATOM 1513 O O . VAL A 1 201 ? 6.422 -5.208 -18.196 1.00 85.12 201 VAL A O 1
ATOM 1516 N N . LEU A 1 202 ? 7.072 -3.286 -19.139 1.00 81.81 202 LEU A N 1
ATOM 1517 C CA . LEU A 1 202 ? 6.068 -2.466 -18.462 1.00 81.81 202 LEU A CA 1
ATOM 1518 C C . LEU A 1 202 ? 4.638 -2.676 -18.966 1.00 81.81 202 LEU A C 1
ATOM 1520 O O . LEU A 1 202 ? 3.701 -2.593 -18.175 1.00 81.81 202 LEU A O 1
ATOM 1524 N N . PHE A 1 203 ? 4.466 -2.867 -20.274 1.00 80.44 203 PHE A N 1
ATOM 1525 C CA . PHE A 1 203 ? 3.157 -2.796 -20.929 1.00 80.44 203 PHE A CA 1
ATOM 1526 C C . PHE A 1 203 ? 2.701 -4.102 -21.572 1.00 80.44 203 PHE A C 1
ATOM 1528 O O . PHE A 1 203 ? 1.583 -4.149 -22.086 1.00 80.44 203 PHE A O 1
ATOM 1535 N N . LYS A 1 204 ? 3.527 -5.151 -21.572 1.00 65.62 204 LYS A N 1
ATOM 1536 C CA . LYS A 1 204 ? 3.118 -6.469 -22.051 1.00 65.62 204 LYS A CA 1
ATOM 1537 C C . LYS A 1 204 ? 2.642 -7.302 -20.847 1.00 65.62 204 LYS A C 1
ATOM 1539 O O . LYS A 1 204 ? 3.493 -7.686 -20.045 1.00 65.62 204 LYS A O 1
ATOM 1544 N N . PRO A 1 205 ? 1.318 -7.497 -20.681 1.00 50.69 205 PRO A N 1
ATOM 1545 C CA . PRO A 1 205 ? 0.756 -8.295 -19.594 1.00 50.69 205 PRO A CA 1
ATOM 1546 C C . PRO A 1 205 ? 1.145 -9.773 -19.693 1.00 50.69 205 PRO A C 1
ATOM 1548 O O . PRO A 1 205 ? 1.409 -10.247 -20.826 1.00 50.69 205 PRO A O 1
#

pLDDT: mean 75.41, std 21.15, range [35.88, 98.0]

Foldseek 3Di:
DDDDDDDDDDDDPDDDDDDDDDDDDDDDDPPPDDDDDDDDDDDDDPDPPVVVPPPDDDPDAPPQWDWDQDPNDTDTHHLVLCLVFVDPVCVPDDSVRCVQFKDKDWPPPDDDPDPDPPDDDDDDDDDDDDPDPDPDDDAFDWAATHPVRPCRPTIIITTDPDGPDPDDPDPDQQDDLDDQDPDDDPVSVVSNVSNVVSVCVVPVD